Protein AF-Q4R807-F1 (afdb_monomer)

Radius of gyration: 90.01 Å; Cα contacts (8 Å, |Δi|>4): 16; chains: 1; bounding box: 157×114×275 Å

Organism: Macaca fascicularis (NCBI:txid9541)

Structure (mmCIF, N/CA/C/O backbone):
data_AF-Q4R807-F1
#
_entry.id   AF-Q4R807-F1
#
loop_
_atom_site.group_PDB
_atom_site.id
_atom_site.type_symbol
_atom_site.label_atom_id
_atom_site.label_alt_id
_atom_site.label_comp_id
_atom_site.label_asym_id
_atom_site.label_entity_id
_atom_site.label_seq_id
_atom_site.pdbx_PDB_ins_code
_atom_site.Cartn_x
_atom_site.Cartn_y
_atom_site.Cartn_z
_atom_site.occupancy
_atom_site.B_iso_or_equiv
_atom_site.auth_seq_id
_atom_site.auth_comp_id
_atom_site.auth_asym_id
_atom_site.auth_atom_id
_atom_site.pdbx_PDB_model_num
ATOM 1 N N . MET A 1 1 ? 12.803 -13.317 3.115 1.00 37.75 1 MET A N 1
ATOM 2 C CA . MET A 1 1 ? 14.066 -12.560 3.232 1.00 37.75 1 MET A CA 1
ATOM 3 C C . MET A 1 1 ? 13.791 -11.431 4.216 1.00 37.75 1 MET A C 1
ATOM 5 O O . MET A 1 1 ? 13.029 -10.546 3.870 1.00 37.75 1 MET A O 1
ATOM 9 N N . THR A 1 2 ? 13.988 -11.632 5.526 1.00 38.94 2 THR A N 1
ATOM 10 C CA . THR A 1 2 ? 15.246 -11.361 6.273 1.00 38.94 2 THR A CA 1
ATOM 11 C C . THR A 1 2 ? 15.774 -9.958 5.946 1.00 38.94 2 THR A C 1
ATOM 13 O O . THR A 1 2 ? 16.039 -9.692 4.783 1.00 38.94 2 THR A O 1
ATOM 16 N N . SER A 1 3 ? 15.940 -9.024 6.879 1.00 35.31 3 SER A N 1
ATOM 17 C CA . SER A 1 3 ? 16.521 -9.186 8.215 1.00 35.31 3 SER A CA 1
ATOM 18 C C . SER A 1 3 ? 16.215 -7.991 9.131 1.00 35.31 3 SER A C 1
ATOM 20 O O . SER A 1 3 ? 15.992 -6.876 8.669 1.00 35.31 3 SER A O 1
ATOM 22 N N . ALA A 1 4 ? 16.265 -8.274 10.433 1.00 43.25 4 ALA A N 1
ATOM 23 C CA . ALA A 1 4 ? 16.277 -7.348 11.560 1.00 43.25 4 ALA A CA 1
ATOM 24 C C . ALA A 1 4 ? 17.361 -6.265 11.464 1.00 43.25 4 ALA A C 1
ATOM 26 O O . ALA A 1 4 ? 18.359 -6.490 10.790 1.00 43.25 4 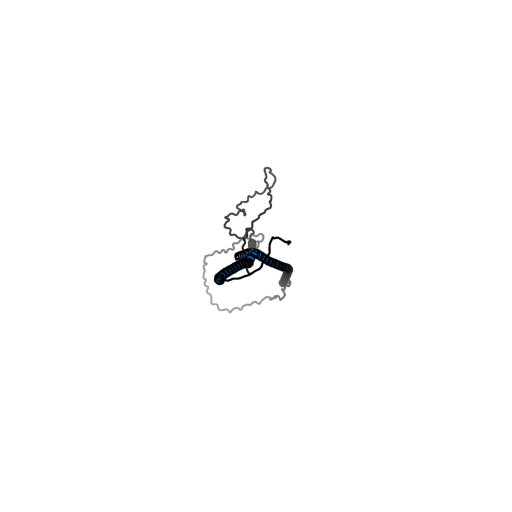ALA A O 1
ATOM 27 N N . LEU A 1 5 ? 17.209 -5.189 12.246 1.00 37.94 5 LEU A N 1
ATOM 28 C CA . LEU A 1 5 ? 18.256 -4.665 13.131 1.00 37.94 5 LEU A CA 1
ATOM 29 C C . LEU A 1 5 ? 17.624 -3.813 14.248 1.00 37.94 5 LEU A C 1
ATOM 31 O O . LEU A 1 5 ? 16.769 -2.963 14.016 1.00 37.94 5 LEU A O 1
ATOM 35 N N . THR A 1 6 ? 18.055 -4.111 15.466 1.00 47.91 6 THR A N 1
ATOM 36 C CA . THR A 1 6 ? 17.899 -3.341 16.700 1.00 47.91 6 THR A CA 1
ATOM 37 C C . THR A 1 6 ? 18.694 -2.041 16.626 1.00 47.91 6 THR A C 1
ATOM 39 O O . THR A 1 6 ? 19.816 -2.083 16.126 1.00 47.91 6 THR A O 1
ATOM 42 N N . ASP A 1 7 ? 18.223 -0.959 17.248 1.00 36.28 7 ASP A N 1
ATOM 43 C CA . ASP A 1 7 ? 19.152 -0.066 17.946 1.00 36.28 7 ASP A CA 1
ATOM 44 C C . ASP A 1 7 ? 18.480 0.692 19.093 1.00 36.28 7 ASP A C 1
ATOM 46 O O . ASP A 1 7 ? 17.297 1.037 19.045 1.00 36.28 7 ASP A O 1
ATOM 50 N N . GLY A 1 8 ? 19.254 0.888 20.154 1.00 41.09 8 GLY A N 1
ATOM 51 C CA . GLY A 1 8 ? 18.853 1.609 21.345 1.00 41.09 8 GLY A CA 1
ATOM 52 C C . GLY A 1 8 ? 18.859 3.116 21.124 1.00 41.09 8 GLY A C 1
ATOM 53 O O . GLY A 1 8 ? 19.633 3.665 20.344 1.00 41.09 8 GLY A O 1
ATOM 54 N N . THR A 1 9 ? 18.033 3.831 21.883 1.00 38.47 9 THR A N 1
ATOM 55 C CA . THR A 1 9 ? 18.301 5.244 22.142 1.00 38.47 9 THR A CA 1
ATOM 56 C C . THR A 1 9 ? 17.898 5.594 23.564 1.00 38.47 9 THR A C 1
ATOM 58 O O . THR A 1 9 ? 16.794 5.328 24.035 1.00 38.47 9 THR A O 1
ATOM 61 N N . SER A 1 10 ? 18.884 6.145 24.254 1.00 35.50 10 SER A N 1
ATOM 62 C CA . SER A 1 10 ? 18.877 6.699 25.594 1.00 35.50 10 SER A CA 1
ATOM 63 C C . SER A 1 10 ? 17.725 7.682 25.820 1.00 35.50 10 SER A C 1
ATOM 65 O O . SER A 1 10 ? 17.518 8.636 25.072 1.00 35.50 10 SER A O 1
ATOM 67 N N . ARG A 1 11 ? 16.994 7.493 26.921 1.00 42.00 11 ARG A N 1
ATOM 68 C CA . ARG A 1 11 ? 16.044 8.482 27.436 1.00 42.00 11 ARG A CA 1
ATOM 69 C C . ARG A 1 11 ? 16.839 9.635 28.055 1.00 42.00 11 ARG A C 1
ATOM 71 O O . ARG A 1 11 ? 17.361 9.508 29.159 1.00 42.00 11 ARG A O 1
ATOM 78 N N . ALA A 1 12 ? 16.964 10.732 27.313 1.00 44.44 12 ALA A N 1
ATOM 79 C CA . ALA A 1 12 ? 17.527 11.990 27.798 1.00 44.44 12 ALA A CA 1
ATOM 80 C C . ALA A 1 12 ? 16.744 12.515 29.028 1.00 44.44 12 ALA A C 1
ATOM 82 O O . ALA A 1 12 ? 15.541 12.252 29.148 1.00 44.44 12 ALA A O 1
ATOM 83 N N . PRO A 1 13 ? 17.401 13.234 29.958 1.00 47.41 13 PRO A N 1
ATOM 84 C CA . PRO A 1 13 ? 16.781 13.695 31.196 1.00 47.41 13 PRO A CA 1
ATOM 85 C C . PRO A 1 13 ? 15.722 14.761 30.894 1.00 47.41 13 PRO A C 1
ATOM 87 O O . PRO A 1 13 ? 15.993 15.732 30.190 1.00 47.41 13 PRO A O 1
ATOM 90 N N . SER A 1 14 ? 14.512 14.604 31.434 1.00 50.47 14 SER A N 1
ATOM 91 C CA . SER A 1 14 ? 13.496 15.653 31.363 1.00 50.47 14 SER A CA 1
ATOM 92 C C . SER A 1 14 ? 13.966 16.858 32.179 1.00 50.47 14 SER A C 1
ATOM 94 O O . SER A 1 14 ? 13.995 16.810 33.411 1.00 50.47 14 SER A O 1
ATOM 96 N N . THR A 1 15 ? 14.341 17.934 31.499 1.00 48.59 15 THR A N 1
ATOM 97 C CA . THR A 1 15 ? 14.638 19.226 32.115 1.00 48.59 15 THR A CA 1
ATOM 98 C C . THR A 1 15 ? 13.390 19.728 32.846 1.00 48.59 15 THR A C 1
ATOM 100 O O . THR A 1 15 ? 12.359 19.982 32.229 1.00 48.59 15 THR A O 1
ATOM 103 N N . TYR A 1 16 ? 13.464 19.836 34.174 1.00 57.19 16 TYR A N 1
ATOM 104 C CA . TYR A 1 16 ? 12.390 20.366 35.015 1.00 57.19 16 TYR A CA 1
ATOM 105 C C . TYR A 1 16 ? 12.210 21.869 34.751 1.00 57.19 16 TYR A C 1
ATOM 107 O O . TYR A 1 16 ? 13.034 22.685 35.160 1.00 57.19 16 TYR A O 1
ATOM 115 N N . THR A 1 17 ? 11.134 22.244 34.059 1.00 46.78 17 THR A N 1
ATOM 116 C CA . THR A 1 17 ? 10.732 23.643 33.848 1.00 46.78 17 THR A CA 1
ATOM 117 C C . THR A 1 17 ? 9.741 24.088 34.922 1.00 46.78 17 THR A C 1
ATOM 119 O O . THR A 1 17 ? 8.580 23.685 34.919 1.00 46.78 17 THR A O 1
ATOM 122 N N . TYR A 1 18 ? 10.205 24.951 35.829 1.00 55.91 18 TYR A N 1
ATOM 123 C CA . TYR A 1 18 ? 9.390 25.642 36.829 1.00 55.91 18 TYR A CA 1
ATOM 124 C C . TYR A 1 18 ? 9.065 27.058 36.345 1.00 55.91 18 TYR A C 1
ATOM 126 O O . TYR A 1 18 ? 9.971 27.860 36.129 1.00 55.91 18 TYR A O 1
ATOM 134 N N . THR A 1 19 ? 7.779 27.382 36.198 1.00 56.16 19 THR A N 1
ATOM 135 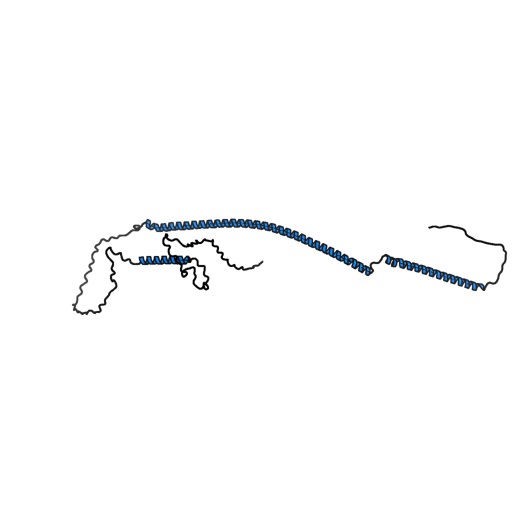C CA . THR A 1 19 ? 7.325 28.747 35.897 1.00 56.16 19 THR A CA 1
ATOM 136 C C . THR A 1 19 ? 6.325 29.182 36.963 1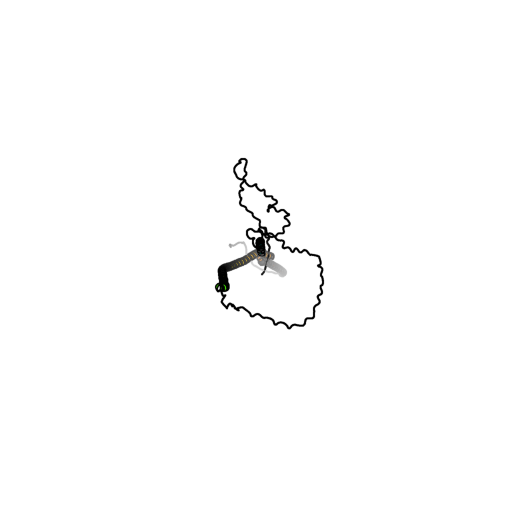.00 56.16 19 THR A C 1
ATOM 138 O O . THR A 1 19 ? 5.243 28.603 37.066 1.00 56.16 19 THR A O 1
ATOM 141 N N . SER A 1 20 ? 6.655 30.199 37.756 1.00 66.00 20 SER A N 1
ATOM 142 C CA . SER A 1 20 ? 5.707 30.864 38.652 1.00 66.00 20 SER A CA 1
ATOM 143 C C . SER A 1 20 ? 5.361 32.246 38.097 1.00 66.00 20 SER A C 1
ATOM 145 O O . SER A 1 20 ? 6.223 32.974 37.607 1.00 66.00 20 SER A O 1
ATOM 147 N N . ARG A 1 21 ? 4.075 32.616 38.134 1.00 50.47 21 ARG A N 1
ATOM 148 C CA . ARG A 1 21 ? 3.648 33.984 37.803 1.00 50.47 21 ARG A CA 1
ATOM 149 C C . ARG A 1 21 ? 4.086 34.921 38.938 1.00 50.47 21 ARG A C 1
ATOM 151 O O . ARG A 1 21 ? 3.918 34.546 40.102 1.00 50.47 21 ARG A O 1
ATOM 158 N N . PRO A 1 22 ? 4.624 36.118 38.647 1.00 55.53 22 PRO A N 1
ATOM 159 C CA . PRO A 1 22 ? 5.098 37.023 39.686 1.00 55.53 22 PRO A CA 1
ATOM 160 C C . PRO A 1 22 ? 3.923 37.481 40.555 1.00 55.53 22 PRO A C 1
ATOM 162 O O . PRO A 1 22 ? 2.977 38.103 40.073 1.00 55.53 22 PRO A O 1
ATOM 165 N N . ARG A 1 23 ? 3.981 37.163 41.851 1.00 57.62 23 ARG A N 1
ATOM 166 C CA . ARG A 1 23 ? 3.065 37.689 42.865 1.00 57.62 23 ARG A CA 1
ATOM 167 C C . ARG A 1 23 ? 3.774 38.834 43.577 1.00 57.62 23 ARG A C 1
ATOM 169 O O . ARG A 1 23 ? 4.809 38.613 44.201 1.00 57.62 23 ARG A O 1
ATOM 176 N N . ALA A 1 24 ? 3.234 40.044 43.472 1.00 54.09 24 ALA A N 1
ATOM 177 C CA . ALA A 1 24 ? 3.768 41.190 44.197 1.00 54.09 24 ALA A CA 1
ATOM 178 C C . ALA A 1 24 ? 3.622 40.961 45.711 1.00 54.09 24 ALA A C 1
ATOM 180 O O . ALA A 1 24 ? 2.529 40.675 46.203 1.00 54.09 24 ALA A O 1
ATOM 181 N N . LEU A 1 25 ? 4.737 41.058 46.435 1.00 48.84 25 LEU A N 1
ATOM 182 C CA . LEU A 1 25 ? 4.755 41.067 47.894 1.00 48.84 25 LEU A CA 1
ATOM 183 C C . LEU A 1 25 ? 4.284 42.448 48.373 1.00 48.84 25 LEU A C 1
ATOM 185 O O . LEU A 1 25 ? 4.809 43.452 47.883 1.00 48.84 25 LEU A O 1
ATOM 189 N N . PRO A 1 26 ? 3.340 42.549 49.324 1.00 49.44 26 PRO A N 1
ATOM 190 C CA . PRO A 1 26 ? 3.071 43.821 49.971 1.00 49.44 26 PRO A CA 1
ATOM 191 C C . PRO A 1 26 ? 4.292 44.204 50.815 1.00 49.44 26 PRO A C 1
ATOM 193 O O . PRO A 1 26 ? 4.520 43.681 51.904 1.00 49.44 26 PRO A O 1
ATOM 196 N N . CYS A 1 27 ? 5.103 45.121 50.293 1.00 43.81 27 CYS A N 1
ATOM 197 C CA . CYS A 1 27 ? 6.151 45.797 51.042 1.00 43.81 27 CYS A CA 1
ATOM 198 C C . CYS A 1 27 ? 5.509 46.756 52.054 1.00 43.81 27 CYS A C 1
ATOM 200 O O . CYS A 1 27 ? 5.447 47.958 51.811 1.00 43.81 27 CYS A O 1
ATOM 202 N N . GLN A 1 28 ? 5.059 46.261 53.207 1.00 51.59 28 GLN A N 1
ATOM 203 C CA . GLN A 1 28 ? 4.817 47.132 54.357 1.00 51.59 28 GLN A CA 1
ATOM 204 C C . GLN A 1 28 ? 6.155 47.452 55.033 1.00 51.59 28 GLN A C 1
ATOM 206 O O . GLN A 1 28 ? 6.507 46.926 56.084 1.00 51.59 28 GLN A O 1
ATOM 211 N N . ARG A 1 29 ? 6.941 48.334 54.407 1.00 49.41 29 ARG A N 1
ATOM 212 C CA . ARG A 1 29 ? 7.941 49.113 55.143 1.00 49.41 29 ARG A CA 1
ATOM 213 C C . ARG A 1 29 ? 7.202 50.290 55.771 1.00 49.41 29 ARG A C 1
ATOM 215 O O . ARG A 1 29 ? 7.077 51.335 55.140 1.00 49.41 29 ARG A O 1
ATOM 222 N N . SER A 1 30 ? 6.718 50.124 56.999 1.00 48.16 30 SER A N 1
ATOM 223 C CA . SER A 1 30 ? 6.318 51.281 57.799 1.00 48.16 30 SER A CA 1
ATOM 224 C C . SER A 1 30 ? 7.584 52.046 58.196 1.00 48.16 30 SER A C 1
ATOM 226 O O . SER A 1 30 ? 8.453 51.524 58.899 1.00 48.16 30 SER A O 1
ATOM 228 N N . ARG A 1 31 ? 7.739 53.262 57.661 1.00 42.53 31 ARG A N 1
ATOM 229 C CA . ARG A 1 31 ? 8.711 54.248 58.138 1.00 42.53 31 ARG A CA 1
ATOM 230 C C . ARG A 1 31 ? 8.005 55.157 59.143 1.00 42.53 31 ARG A C 1
ATOM 232 O O . ARG A 1 31 ? 7.029 55.794 58.790 1.00 42.53 31 ARG A O 1
ATOM 239 N N . TYR A 1 32 ? 8.582 55.201 60.341 1.00 46.47 32 TYR A N 1
ATOM 240 C CA . TYR A 1 32 ? 8.665 56.305 61.304 1.00 46.47 32 TYR A CA 1
ATOM 241 C C . TYR A 1 32 ? 7.460 57.266 61.431 1.00 46.47 32 TYR A C 1
ATOM 243 O O . TYR A 1 32 ? 7.285 58.147 60.596 1.00 46.47 32 TYR A O 1
ATOM 251 N N . ARG A 1 33 ? 6.784 57.155 62.590 1.00 47.72 33 ARG A N 1
ATOM 252 C CA . ARG A 1 33 ? 5.663 57.956 63.131 1.00 47.72 33 ARG A CA 1
ATOM 253 C C . ARG A 1 33 ? 4.294 57.719 62.485 1.00 47.72 33 ARG A C 1
ATOM 255 O O . ARG A 1 33 ? 3.970 58.311 61.471 1.00 47.72 33 ARG A O 1
ATOM 262 N N . ASP A 1 34 ? 3.477 56.886 63.124 1.00 37.66 34 ASP A N 1
ATOM 263 C CA . ASP A 1 34 ? 2.420 57.393 64.007 1.00 37.66 34 ASP A CA 1
ATOM 264 C C . ASP A 1 34 ? 1.780 56.240 64.788 1.00 37.66 34 ASP A C 1
ATOM 266 O O . ASP A 1 34 ? 1.547 55.145 64.276 1.00 37.66 34 ASP A O 1
ATOM 270 N N . SER A 1 35 ? 1.581 56.496 66.076 1.00 46.53 35 SER A N 1
ATOM 271 C CA . SER A 1 35 ? 1.045 55.578 67.073 1.00 46.53 35 SER A CA 1
ATOM 272 C C . SER A 1 35 ? -0.385 55.988 67.415 1.00 46.53 35 SER A C 1
ATOM 274 O O . SER A 1 35 ? -0.693 57.176 67.369 1.00 46.53 35 SER A O 1
ATOM 276 N N . LEU A 1 36 ? -1.159 55.021 67.924 1.00 52.19 36 LEU A N 1
ATOM 277 C CA . LEU A 1 36 ? -2.452 55.158 68.620 1.00 52.19 36 LEU A CA 1
ATOM 278 C C . LEU A 1 36 ? -3.691 55.048 67.723 1.00 52.19 36 LEU A C 1
ATOM 280 O O . LEU A 1 36 ? -4.307 56.054 67.411 1.00 52.19 36 LEU A O 1
ATOM 284 N N . THR A 1 37 ? -4.054 53.810 67.362 1.00 51.09 37 THR A N 1
ATOM 285 C CA . THR A 1 37 ? -5.404 53.209 67.513 1.00 51.09 37 THR A CA 1
ATOM 286 C C . THR A 1 37 ? -5.503 51.947 66.646 1.00 51.09 37 THR A C 1
ATOM 288 O O . THR A 1 37 ? -6.015 52.046 65.538 1.00 51.09 37 THR A O 1
ATOM 291 N N . GLN A 1 38 ? -5.043 50.778 67.114 1.00 46.44 38 GLN A N 1
ATOM 292 C CA . GLN A 1 38 ? -5.483 49.449 66.637 1.00 46.44 38 GLN A CA 1
ATOM 293 C C . GLN A 1 38 ? -5.264 48.395 67.747 1.00 46.44 38 GLN A C 1
ATOM 295 O O . GLN A 1 38 ? -4.354 48.580 68.556 1.00 46.44 38 GLN A O 1
ATOM 300 N N . PRO A 1 39 ? -6.120 47.356 67.835 1.00 41.69 39 PRO A N 1
ATOM 301 C CA . PRO A 1 39 ? -6.040 46.307 68.854 1.00 41.69 39 PRO A CA 1
ATOM 302 C C . PRO A 1 39 ? -4.808 45.414 68.651 1.00 41.69 39 PRO A C 1
ATOM 304 O O . PRO A 1 39 ? -4.315 45.291 67.533 1.00 41.69 39 PRO A O 1
ATOM 307 N N . ASP A 1 40 ? -4.333 44.814 69.744 1.00 40.41 40 ASP A N 1
ATOM 308 C CA . ASP A 1 40 ? -3.114 44.004 69.839 1.00 40.41 40 ASP A CA 1
ATOM 309 C C . ASP A 1 40 ? -2.958 42.993 68.684 1.00 40.41 40 ASP A C 1
ATOM 311 O O . ASP A 1 40 ? -3.637 41.965 68.634 1.00 40.41 40 ASP A O 1
ATOM 315 N N . GLU A 1 41 ? -2.029 43.268 67.761 1.00 46.69 41 GLU A N 1
ATOM 316 C CA . GLU A 1 41 ? -1.482 42.251 66.862 1.00 46.69 41 GLU A CA 1
ATOM 317 C C . GLU A 1 41 ? -0.644 41.269 67.691 1.00 46.69 41 GLU A C 1
ATOM 319 O O . GLU A 1 41 ? 0.261 41.662 68.435 1.00 46.69 41 GLU A O 1
ATOM 324 N N . GLU A 1 42 ? -0.949 39.975 67.565 1.00 52.12 42 GLU A N 1
ATOM 325 C CA . GLU A 1 42 ? -0.172 38.903 68.182 1.00 52.12 42 GLU A CA 1
ATOM 326 C C . GLU A 1 42 ? 1.326 39.043 67.845 1.00 52.12 42 GLU A C 1
ATOM 328 O O . GLU A 1 42 ? 1.684 39.355 66.705 1.00 52.12 42 GLU A O 1
ATOM 333 N N . PRO A 1 43 ? 2.237 38.768 68.796 1.00 49.69 43 PRO A N 1
ATOM 334 C CA . PRO A 1 43 ? 3.665 38.864 68.544 1.00 49.69 43 PRO A CA 1
ATOM 335 C C . PRO A 1 43 ? 4.050 37.927 67.397 1.00 49.69 43 PRO A C 1
ATOM 337 O O . PRO A 1 43 ? 3.876 36.710 67.495 1.00 49.69 43 PRO A O 1
ATOM 340 N N . MET A 1 44 ? 4.599 38.503 66.323 1.00 51.25 44 MET A N 1
ATOM 341 C CA . MET A 1 44 ? 5.160 37.797 65.170 1.00 51.25 44 MET A CA 1
ATOM 342 C C . MET A 1 44 ? 6.049 36.640 65.659 1.00 51.25 44 MET A C 1
ATOM 344 O O . MET A 1 44 ? 7.187 36.838 66.094 1.00 51.25 44 MET A O 1
ATOM 348 N N . ARG A 1 45 ? 5.523 35.408 65.636 1.00 56.00 45 ARG A N 1
ATOM 349 C CA . ARG A 1 45 ? 6.282 34.215 66.024 1.00 56.00 45 ARG A CA 1
ATOM 350 C C . ARG A 1 45 ? 7.322 33.952 64.947 1.00 56.00 45 ARG A C 1
ATOM 352 O O . ARG A 1 45 ? 7.018 33.364 63.912 1.00 56.00 45 ARG A O 1
ATOM 359 N N . TYR A 1 46 ? 8.563 34.355 65.204 1.00 59.12 46 TYR A N 1
ATOM 360 C CA . TYR A 1 46 ? 9.706 33.850 64.455 1.00 59.12 46 TYR A CA 1
ATOM 361 C C . TYR A 1 46 ? 9.692 32.321 64.553 1.00 59.12 46 TYR A C 1
ATOM 363 O O . TYR A 1 46 ? 9.842 31.741 65.630 1.00 59.12 46 TYR A O 1
ATOM 371 N N . GLY A 1 47 ? 9.419 31.661 63.428 1.00 66.88 47 GLY A N 1
ATOM 372 C CA . GLY A 1 47 ? 9.407 30.210 63.353 1.00 66.88 47 GLY A CA 1
ATOM 373 C C . GLY A 1 47 ? 10.813 29.690 63.611 1.00 66.88 47 GLY A C 1
ATOM 374 O O . GLY A 1 47 ? 11.720 29.930 62.816 1.00 66.88 47 GLY A O 1
ATOM 375 N N . ASN A 1 48 ? 11.005 28.989 64.728 1.00 67.88 48 ASN A N 1
ATOM 376 C CA . ASN A 1 48 ? 12.264 28.315 65.010 1.00 67.88 48 ASN A CA 1
ATOM 377 C C . ASN A 1 48 ? 12.571 27.346 63.868 1.00 67.88 48 ASN A C 1
ATOM 379 O O . ASN A 1 48 ? 11.885 26.334 63.708 1.00 67.88 48 ASN A O 1
ATOM 383 N N . ILE A 1 49 ? 13.638 27.638 63.118 1.00 71.00 49 ILE A N 1
ATOM 384 C CA . ILE A 1 49 ? 14.106 26.830 61.985 1.00 71.00 49 ILE A CA 1
ATOM 385 C C . ILE A 1 49 ? 14.205 25.357 62.386 1.00 71.00 49 ILE A C 1
ATOM 387 O O . ILE A 1 49 ? 13.851 24.498 61.586 1.00 71.00 49 ILE A O 1
ATOM 391 N N . MET A 1 50 ? 14.577 25.073 63.644 1.00 62.22 50 MET A N 1
ATOM 392 C CA . MET A 1 50 ? 14.666 23.745 64.276 1.00 62.22 50 MET A CA 1
ATOM 393 C C . MET A 1 50 ? 13.427 22.844 64.127 1.00 62.22 50 MET A C 1
ATOM 395 O O . MET A 1 50 ? 13.574 21.627 64.183 1.00 62.22 50 MET A O 1
ATOM 399 N N . TYR A 1 51 ? 12.240 23.407 63.890 1.00 64.38 51 TYR A N 1
ATOM 400 C CA . TYR A 1 51 ? 10.994 22.653 63.696 1.00 64.38 51 TYR A CA 1
ATOM 401 C C . TYR A 1 51 ? 10.385 22.832 62.299 1.00 64.38 51 TYR A C 1
ATOM 403 O O . TYR A 1 51 ? 9.300 22.318 62.026 1.00 64.38 51 TYR A O 1
ATOM 411 N N . ASP A 1 52 ? 11.073 23.539 61.399 1.00 71.94 52 ASP A N 1
ATOM 412 C CA . ASP A 1 52 ? 10.621 23.700 60.023 1.00 71.94 52 ASP A CA 1
ATOM 413 C C . ASP A 1 52 ? 10.824 22.395 59.245 1.00 71.94 52 ASP A C 1
ATOM 415 O O . ASP A 1 52 ? 11.947 21.913 59.068 1.00 71.94 52 ASP A O 1
ATOM 419 N N . ARG A 1 53 ? 9.713 21.833 58.760 1.00 64.69 53 ARG A N 1
ATOM 420 C CA . ARG A 1 53 ? 9.671 20.596 57.968 1.00 64.69 53 ARG A CA 1
ATOM 421 C C . ARG A 1 53 ? 10.417 20.706 56.638 1.00 64.69 53 ARG A C 1
ATOM 423 O O . ARG A 1 53 ? 10.739 19.680 56.050 1.00 64.69 53 ARG A O 1
ATOM 430 N N . ARG A 1 54 ? 10.691 21.924 56.160 1.00 71.44 54 ARG A N 1
ATOM 431 C CA . ARG A 1 54 ? 11.463 22.167 54.929 1.00 71.44 54 ARG A CA 1
ATOM 432 C C . ARG A 1 54 ? 12.966 22.008 55.139 1.00 71.44 54 ARG A C 1
ATOM 434 O O . ARG A 1 54 ? 13.699 21.826 54.173 1.00 71.44 54 ARG A O 1
ATOM 441 N N . VAL A 1 55 ? 13.429 22.092 56.385 1.00 69.75 55 VAL A N 1
ATOM 442 C CA . VAL A 1 55 ? 14.852 22.056 56.721 1.00 69.75 55 VAL A CA 1
ATOM 443 C C . VAL A 1 55 ? 15.228 20.634 57.113 1.00 69.75 55 VAL A C 1
ATOM 445 O O . VAL A 1 55 ? 15.042 20.209 58.253 1.00 69.75 55 VAL A O 1
ATOM 448 N N . ILE A 1 56 ? 15.747 19.889 56.137 1.00 63.50 56 ILE A N 1
ATOM 449 C CA . ILE A 1 56 ? 16.216 18.514 56.323 1.00 63.50 56 ILE A CA 1
ATOM 450 C C . ILE A 1 56 ? 17.549 18.557 57.075 1.00 63.50 56 ILE A C 1
ATOM 452 O O . ILE A 1 56 ? 18.551 19.058 56.571 1.00 63.50 56 ILE A O 1
ATOM 456 N N . ARG A 1 57 ? 17.551 18.048 58.310 1.00 71.56 57 ARG A N 1
ATOM 457 C CA . ARG A 1 57 ? 18.744 17.938 59.158 1.00 71.56 57 ARG A CA 1
ATOM 458 C C . ARG A 1 57 ? 19.300 16.527 59.046 1.00 71.56 57 ARG A C 1
ATOM 460 O O . ARG A 1 57 ? 18.695 15.597 59.568 1.00 71.56 57 ARG A O 1
ATOM 467 N N . GLY A 1 58 ? 20.431 16.363 58.373 1.00 67.38 58 GLY A N 1
ATOM 468 C CA . GLY A 1 58 ? 21.088 15.065 58.234 1.00 67.38 58 GLY A CA 1
ATOM 469 C C . GLY A 1 58 ? 21.895 14.943 56.947 1.00 67.38 58 GLY A C 1
ATOM 470 O O . GLY A 1 58 ? 21.862 15.822 56.089 1.00 67.38 58 GLY A O 1
ATOM 471 N N . ASN A 1 59 ? 22.638 13.844 56.832 1.00 60.62 59 ASN A N 1
ATOM 472 C CA . ASN A 1 59 ? 23.481 13.548 55.679 1.00 60.62 59 ASN A CA 1
ATOM 473 C C . ASN A 1 59 ? 22.620 13.060 54.496 1.00 60.62 59 ASN A C 1
ATOM 475 O O . ASN A 1 59 ? 21.893 12.077 54.621 1.00 60.62 59 ASN A O 1
ATOM 479 N N . THR A 1 60 ? 22.695 13.732 53.346 1.00 58.31 60 THR A N 1
ATOM 480 C CA . THR A 1 60 ? 21.807 13.518 52.183 1.00 58.31 60 THR A CA 1
ATOM 481 C C . THR A 1 60 ? 22.188 12.329 51.295 1.00 58.31 60 THR A C 1
ATOM 483 O O . THR A 1 60 ? 21.508 12.066 50.309 1.00 58.31 60 THR A O 1
ATOM 486 N N . TYR A 1 61 ? 23.261 11.605 51.620 1.00 49.56 61 TYR A N 1
ATOM 487 C CA . TYR A 1 61 ? 23.846 10.576 50.749 1.00 49.56 61 TYR A CA 1
ATOM 488 C C . TYR A 1 61 ? 23.418 9.129 51.057 1.00 49.56 61 TYR A C 1
ATOM 490 O O . TYR A 1 61 ? 23.842 8.219 50.355 1.00 49.56 61 TYR A O 1
ATOM 498 N N . ALA A 1 62 ? 22.570 8.895 52.066 1.00 50.56 62 ALA A N 1
ATOM 499 C CA . ALA A 1 62 ? 22.107 7.551 52.450 1.00 50.56 62 ALA A CA 1
ATOM 500 C C . ALA A 1 62 ? 20.583 7.350 52.308 1.00 50.56 62 ALA A C 1
ATOM 502 O O . ALA A 1 62 ? 20.008 6.479 52.958 1.00 50.56 62 ALA A O 1
ATOM 503 N N . LEU A 1 63 ? 19.912 8.146 51.468 1.00 47.84 63 LEU A N 1
ATOM 504 C CA . LEU A 1 63 ? 18.521 7.889 51.094 1.00 47.84 63 LEU A CA 1
ATOM 505 C C . LEU A 1 63 ? 18.489 6.951 49.890 1.00 47.84 63 LEU A C 1
ATOM 507 O O . LEU A 1 63 ? 18.655 7.355 48.742 1.00 47.84 63 LEU A O 1
ATOM 511 N N . GLN A 1 64 ? 18.269 5.678 50.193 1.00 41.62 64 GLN A N 1
ATOM 512 C CA . GLN A 1 64 ? 17.830 4.678 49.238 1.00 41.62 64 GLN A CA 1
ATOM 513 C C . GLN A 1 64 ? 16.555 5.192 48.552 1.00 41.62 64 GLN A C 1
ATOM 515 O O . GLN A 1 64 ? 15.600 5.594 49.217 1.00 41.62 64 GLN A O 1
ATOM 520 N N . THR A 1 65 ? 16.576 5.246 47.223 1.00 44.69 65 THR A N 1
ATOM 521 C CA . THR A 1 65 ? 15.510 5.747 46.350 1.00 44.69 65 THR A CA 1
ATOM 522 C C . THR A 1 65 ? 14.252 4.881 46.477 1.00 44.69 65 THR A C 1
ATOM 524 O O . THR A 1 65 ? 14.031 3.951 45.708 1.00 44.69 65 THR A O 1
ATOM 527 N N . GLY A 1 66 ? 13.431 5.179 47.483 1.00 52.47 66 GLY A N 1
ATOM 528 C CA . GLY A 1 66 ? 12.024 4.791 47.565 1.00 52.47 66 GLY A CA 1
ATOM 529 C C . GLY A 1 66 ? 11.126 5.844 46.896 1.00 52.47 66 GLY A C 1
ATOM 530 O O . GLY A 1 66 ? 11.558 6.988 46.718 1.00 52.47 66 GLY A O 1
ATOM 531 N N . PRO A 1 67 ? 9.900 5.480 46.481 1.00 44.97 67 PRO A N 1
ATOM 532 C CA . PRO A 1 67 ? 9.038 6.357 45.698 1.00 44.97 67 PRO A CA 1
ATOM 533 C C . PRO A 1 67 ? 8.632 7.625 46.468 1.00 44.97 67 PRO A C 1
ATOM 535 O O . PRO A 1 67 ? 8.505 7.642 47.690 1.00 44.97 67 PRO A O 1
ATOM 538 N N . LEU A 1 68 ? 8.466 8.699 45.695 1.00 44.50 68 LEU A N 1
ATOM 539 C CA . LEU A 1 68 ? 8.202 10.083 46.095 1.00 44.50 68 LEU A CA 1
ATOM 540 C C . LEU A 1 68 ? 7.095 10.220 47.158 1.00 44.50 68 LEU A C 1
ATOM 542 O O . LEU A 1 68 ? 5.914 10.044 46.869 1.00 44.50 68 LEU A O 1
ATOM 546 N N . LEU A 1 69 ? 7.475 10.629 48.371 1.00 42.84 69 LEU A N 1
ATOM 547 C CA . LEU A 1 69 ? 6.563 10.867 49.492 1.00 42.84 69 LEU A CA 1
ATOM 548 C C . LEU A 1 69 ? 6.072 12.324 49.508 1.00 42.84 69 LEU A C 1
ATOM 550 O O . LEU A 1 69 ? 6.713 13.227 50.044 1.00 42.84 69 LEU A O 1
ATOM 554 N N . GLY A 1 70 ? 4.904 12.527 48.900 1.00 51.44 70 GLY A N 1
ATOM 555 C CA . GLY A 1 70 ? 4.093 13.749 48.969 1.00 51.44 70 GLY A CA 1
ATOM 556 C C . GLY A 1 70 ? 2.613 13.490 49.274 1.00 51.44 70 GLY A C 1
ATOM 557 O O . GLY A 1 70 ? 1.816 14.423 49.270 1.00 51.44 70 GLY A O 1
ATOM 558 N N . GLN A 1 71 ? 2.237 12.246 49.567 1.00 47.59 71 GLN A N 1
ATOM 559 C CA . GLN A 1 71 ? 0.973 11.885 50.198 1.00 47.59 71 GLN A CA 1
ATOM 560 C C . GLN A 1 71 ? 1.282 10.801 51.235 1.00 47.59 71 GLN A C 1
ATOM 562 O O . GLN A 1 71 ? 2.033 9.882 50.913 1.00 47.59 71 GLN A O 1
ATOM 567 N N . PRO A 1 72 ? 0.767 10.883 52.474 1.00 51.97 72 PRO A N 1
ATOM 568 C CA . PRO A 1 72 ? 0.697 9.685 53.297 1.00 51.97 72 PRO A CA 1
ATOM 569 C C . PRO A 1 72 ? -0.121 8.663 52.505 1.00 51.97 72 PRO A C 1
ATOM 571 O O . PRO A 1 72 ? -1.202 9.017 52.023 1.00 51.97 72 PRO A O 1
ATOM 574 N N . ASP A 1 73 ? 0.397 7.446 52.330 1.00 49.06 73 ASP A N 1
ATOM 575 C CA . ASP A 1 73 ? -0.329 6.370 51.659 1.00 49.06 73 ASP A CA 1
ATOM 576 C C . ASP A 1 73 ? -1.755 6.347 52.210 1.00 49.06 73 ASP A C 1
ATOM 578 O O . ASP A 1 73 ? -1.967 6.199 53.419 1.00 49.06 73 ASP A O 1
ATOM 582 N N . SER A 1 74 ? -2.749 6.537 51.336 1.00 60.03 74 SER A N 1
ATOM 583 C CA . SER A 1 74 ? -4.161 6.554 51.746 1.00 60.03 74 SER A CA 1
ATOM 584 C C . SER A 1 74 ? -4.519 5.288 52.539 1.00 60.03 74 SER A C 1
ATOM 586 O O . SER A 1 74 ? -5.355 5.332 53.439 1.00 60.03 74 SER A O 1
ATOM 588 N N . LEU A 1 75 ? -3.788 4.196 52.287 1.00 60.31 75 LEU A N 1
ATOM 589 C CA . LEU A 1 75 ? -3.846 2.933 53.014 1.00 60.31 75 LEU A CA 1
ATOM 590 C C . LEU A 1 75 ? -3.365 3.018 54.474 1.00 60.31 75 LEU A C 1
ATOM 592 O O . LEU A 1 75 ? -3.986 2.402 55.338 1.00 60.31 75 LEU A O 1
ATOM 596 N N . GLU A 1 76 ? -2.309 3.772 54.795 1.00 65.62 76 GLU A N 1
ATOM 597 C CA . GLU A 1 76 ? -1.851 3.950 56.183 1.00 65.62 76 GLU A CA 1
ATOM 598 C C . GLU A 1 76 ? -2.772 4.886 56.972 1.00 65.62 76 GLU A C 1
ATOM 600 O O . GLU A 1 76 ? -3.086 4.618 58.137 1.00 65.62 76 GLU A O 1
ATOM 605 N N . LEU A 1 77 ? -3.273 5.948 56.331 1.00 64.56 77 LEU A N 1
ATOM 606 C CA . LEU A 1 77 ? -4.225 6.870 56.956 1.00 64.56 77 LEU A CA 1
ATOM 607 C C . LEU A 1 77 ? -5.577 6.186 57.229 1.00 64.56 77 LEU A C 1
ATOM 609 O O . LEU A 1 77 ? -6.201 6.426 58.269 1.00 64.56 77 LEU A O 1
ATOM 613 N N . GLN A 1 78 ? -6.013 5.304 56.324 1.00 72.12 78 GLN A N 1
ATOM 614 C CA . GLN A 1 78 ? -7.196 4.465 56.501 1.00 72.12 78 GLN A CA 1
ATOM 615 C C . GLN A 1 78 ? -6.989 3.430 57.615 1.00 72.12 78 GLN A C 1
ATOM 617 O O . GLN A 1 78 ? -7.829 3.349 58.513 1.00 72.12 78 GLN A O 1
ATOM 622 N N . ARG A 1 79 ? -5.836 2.743 57.657 1.00 77.00 79 ARG A N 1
ATOM 623 C CA . ARG A 1 79 ? -5.490 1.806 58.743 1.00 77.00 79 ARG A CA 1
ATOM 624 C C . ARG A 1 79 ? -5.497 2.471 60.120 1.00 77.00 79 ARG A C 1
ATOM 626 O O . ARG A 1 79 ? -5.996 1.888 61.078 1.00 77.00 79 ARG A O 1
ATOM 633 N N . GLN A 1 80 ? -4.998 3.704 60.239 1.00 79.31 80 GLN A N 1
ATOM 634 C CA . GLN A 1 80 ? -5.037 4.446 61.507 1.00 79.31 80 GLN A CA 1
ATOM 635 C C . GLN A 1 80 ? -6.462 4.858 61.911 1.00 79.31 80 GLN A C 1
ATOM 637 O O . GLN A 1 80 ? -6.794 4.831 63.100 1.00 79.31 80 GLN A O 1
ATOM 642 N N . ARG A 1 81 ? -7.323 5.224 60.950 1.00 79.56 81 ARG A N 1
ATOM 643 C CA . ARG A 1 81 ? -8.742 5.530 61.211 1.00 79.56 81 ARG A CA 1
ATOM 644 C C . ARG A 1 81 ? -9.521 4.282 61.631 1.00 79.56 81 ARG A C 1
ATOM 646 O O . ARG A 1 81 ? -10.294 4.353 62.586 1.00 79.56 81 ARG A O 1
ATOM 653 N N . GLU A 1 82 ? -9.274 3.146 60.987 1.00 80.94 82 GLU A N 1
ATOM 654 C CA . GLU A 1 82 ? -9.854 1.849 61.352 1.00 80.94 82 GLU A CA 1
ATOM 655 C C . GLU A 1 82 ? -9.360 1.365 62.720 1.00 80.94 82 GLU A C 1
ATOM 657 O O . GLU A 1 82 ? -10.168 0.950 63.549 1.00 80.94 82 GLU A O 1
ATOM 662 N N . ALA A 1 83 ? -8.065 1.511 63.023 1.00 82.38 83 ALA A N 1
ATOM 663 C CA . ALA A 1 83 ? -7.509 1.182 64.335 1.00 82.38 83 ALA A CA 1
ATOM 664 C C . ALA A 1 83 ? -8.117 2.046 65.454 1.00 82.38 83 ALA A C 1
ATOM 666 O O . ALA A 1 83 ? -8.476 1.523 66.510 1.00 82.38 83 ALA A O 1
ATOM 667 N N . LYS A 1 84 ? -8.308 3.353 65.214 1.00 83.38 84 LYS A N 1
ATOM 668 C CA . LYS A 1 84 ? -9.005 4.246 66.157 1.00 83.38 84 LYS A CA 1
ATOM 669 C C . LYS A 1 84 ? -10.474 3.858 66.341 1.00 83.38 84 LYS A C 1
ATOM 671 O O . LYS A 1 84 ? -10.935 3.813 67.480 1.00 83.38 84 LYS A O 1
ATOM 676 N N . LYS A 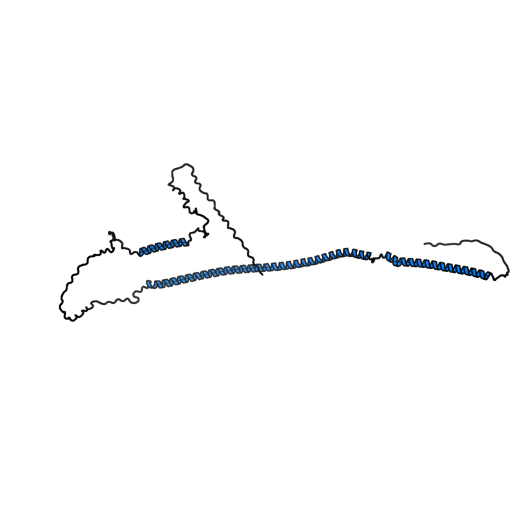1 85 ? -11.193 3.516 65.264 1.00 83.62 85 LYS A N 1
ATOM 677 C CA . LYS A 1 85 ? -12.574 3.004 65.348 1.00 83.62 85 LYS A CA 1
ATOM 678 C C . LYS A 1 85 ? -12.651 1.697 66.142 1.00 83.62 85 LYS A C 1
ATOM 680 O O . LYS A 1 85 ? -13.501 1.571 67.018 1.00 83.62 85 LYS A O 1
ATOM 685 N N . ARG A 1 86 ? -11.735 0.754 65.904 1.00 85.88 86 ARG A N 1
ATOM 686 C CA . ARG A 1 86 ? -11.684 -0.536 66.610 1.00 85.88 86 ARG A CA 1
ATOM 687 C C . ARG A 1 86 ? -11.339 -0.375 68.092 1.00 85.88 86 ARG A C 1
ATOM 689 O O . ARG A 1 86 ? -11.908 -1.073 68.925 1.00 85.88 86 ARG A O 1
ATOM 696 N N . ALA A 1 87 ? -10.450 0.557 68.436 1.00 84.31 87 ALA A N 1
ATOM 697 C CA . ALA A 1 87 ? -10.126 0.874 69.826 1.00 84.31 87 ALA A CA 1
ATOM 698 C C . ALA A 1 87 ? -11.316 1.503 70.574 1.00 84.31 87 ALA A C 1
ATOM 700 O O . ALA A 1 87 ? -11.567 1.143 71.723 1.00 84.31 87 ALA A O 1
ATOM 701 N N . LEU A 1 88 ? -12.074 2.392 69.919 1.00 84.50 88 LEU A N 1
ATOM 702 C CA . LEU A 1 88 ? -13.302 2.969 70.479 1.00 84.50 88 LEU A CA 1
ATOM 703 C C . LEU A 1 88 ? -14.396 1.910 70.668 1.00 84.50 88 LEU A C 1
ATOM 705 O O . LEU A 1 88 ? -14.971 1.833 71.749 1.00 84.50 88 LEU A O 1
ATOM 709 N N . ALA A 1 89 ? -14.611 1.038 69.679 1.00 84.88 89 ALA A N 1
ATOM 710 C CA . ALA A 1 89 ? -15.558 -0.074 69.791 1.00 84.88 89 ALA A CA 1
ATOM 711 C C . ALA A 1 89 ? -15.176 -1.049 70.920 1.00 84.88 89 ALA A C 1
ATOM 713 O O . ALA A 1 89 ? -16.036 -1.501 71.668 1.00 84.88 89 ALA A O 1
ATOM 714 N N . ARG A 1 90 ? -13.875 -1.327 71.104 1.00 83.06 90 ARG A N 1
ATOM 715 C CA . ARG A 1 90 ? -13.383 -2.169 72.206 1.00 83.06 90 ARG A CA 1
ATOM 716 C C . ARG A 1 90 ? -13.600 -1.519 73.576 1.00 83.06 90 ARG A C 1
ATOM 718 O O . ARG A 1 90 ? -13.948 -2.230 74.511 1.00 83.06 90 ARG A O 1
ATOM 725 N N . LYS A 1 91 ? -13.434 -0.194 73.695 1.00 81.06 91 LYS A N 1
ATOM 726 C CA . LYS A 1 91 ? -13.776 0.544 74.925 1.00 81.06 91 LYS A CA 1
ATOM 727 C C . LYS A 1 91 ? -15.272 0.470 75.235 1.00 81.06 91 LYS A C 1
ATOM 729 O O . LYS A 1 91 ? -15.619 0.144 76.361 1.00 81.06 91 LYS A O 1
ATOM 734 N N . GLN A 1 92 ? -16.133 0.685 74.240 1.00 79.75 92 GLN A N 1
ATOM 735 C CA . GLN A 1 92 ? -17.590 0.602 74.411 1.00 79.75 92 GLN A CA 1
ATOM 736 C C . GLN A 1 92 ? -18.048 -0.816 74.787 1.00 79.75 92 GLN A C 1
ATOM 738 O O . GLN A 1 92 ? -18.853 -0.981 75.696 1.00 79.75 92 GLN A O 1
ATOM 743 N N . ALA A 1 93 ? -17.484 -1.852 74.159 1.00 79.31 93 ALA A N 1
ATOM 744 C CA . ALA A 1 93 ? -17.763 -3.241 74.525 1.00 79.31 93 ALA A CA 1
ATOM 745 C C . ALA A 1 93 ? -17.290 -3.574 75.953 1.00 79.31 93 ALA A C 1
ATOM 747 O O . ALA A 1 93 ? -17.968 -4.292 76.680 1.00 79.31 93 ALA A O 1
ATOM 748 N N . GLN A 1 94 ? -16.144 -3.033 76.380 1.00 77.00 94 GLN A N 1
ATOM 749 C CA . GLN A 1 94 ? -15.637 -3.229 77.739 1.00 77.00 94 GLN A CA 1
ATOM 750 C C . GLN A 1 94 ? -16.466 -2.479 78.795 1.00 77.00 94 GLN A C 1
ATOM 752 O O . GLN A 1 94 ? -16.580 -2.964 79.918 1.00 77.00 94 GLN A O 1
ATOM 757 N N . GLU A 1 95 ? -17.067 -1.339 78.446 1.00 73.25 95 GLU A N 1
ATOM 758 C CA . GLU A 1 95 ? -18.044 -0.643 79.294 1.00 73.25 95 GLU A CA 1
ATOM 759 C C . GLU A 1 95 ? -19.365 -1.417 79.407 1.00 73.25 95 GLU A C 1
ATOM 761 O O . GLU A 1 95 ? -19.892 -1.516 80.508 1.00 73.25 95 GLU A O 1
ATOM 766 N N . GLN A 1 96 ? -19.853 -2.045 78.328 1.00 69.06 96 GLN A N 1
ATOM 767 C CA . GLN A 1 96 ? -21.065 -2.882 78.373 1.00 69.06 96 GLN A CA 1
ATOM 768 C C . GLN A 1 96 ? -20.882 -4.202 79.142 1.00 69.06 96 GLN A C 1
ATOM 770 O O . GLN A 1 96 ? -21.844 -4.730 79.689 1.00 69.06 96 GLN A O 1
ATOM 775 N N . LEU A 1 97 ? -19.660 -4.744 79.194 1.00 67.19 97 LEU A N 1
ATOM 776 C CA . LEU A 1 97 ? -19.342 -5.970 79.940 1.00 67.19 97 LEU A CA 1
ATOM 777 C C . LEU A 1 97 ? -19.011 -5.723 81.419 1.00 67.19 97 LEU A C 1
ATOM 779 O O . LEU A 1 97 ? -18.830 -6.685 82.167 1.00 67.19 97 LEU A O 1
ATOM 783 N N . ARG A 1 98 ? -18.899 -4.463 81.862 1.00 66.50 98 ARG A N 1
ATOM 784 C CA . ARG A 1 98 ? -18.755 -4.169 83.290 1.00 66.50 98 ARG A CA 1
ATOM 785 C C . ARG A 1 98 ? -20.120 -4.336 83.963 1.00 66.50 98 ARG A C 1
ATOM 787 O O . ARG A 1 98 ? -21.051 -3.638 83.570 1.00 66.50 98 ARG A O 1
ATOM 794 N N . PRO A 1 99 ? -20.259 -5.211 84.978 1.00 60.22 99 PRO A N 1
ATOM 795 C CA . PRO A 1 99 ? -21.484 -5.267 85.765 1.00 60.22 99 PRO A CA 1
ATOM 796 C C . PRO A 1 99 ? -21.697 -3.891 86.402 1.00 60.22 99 PRO A C 1
ATOM 798 O O . PRO A 1 99 ? -20.862 -3.411 87.168 1.00 60.22 99 PRO A O 1
ATOM 801 N N . GLN A 1 100 ? -22.771 -3.215 86.003 1.00 63.50 100 GLN A N 1
ATOM 802 C CA . GLN A 1 100 ? -23.079 -1.869 86.457 1.00 63.50 100 GLN A CA 1
ATOM 803 C C . GLN A 1 100 ? -23.676 -1.967 87.864 1.00 63.50 100 GLN A C 1
ATOM 805 O O . GLN A 1 100 ? -24.737 -2.564 88.051 1.00 63.50 100 GLN A O 1
ATOM 810 N N . THR A 1 101 ? -22.990 -1.417 88.867 1.00 62.06 101 THR A N 1
ATOM 811 C CA . THR A 1 101 ? -23.586 -1.234 90.196 1.00 62.06 101 THR A CA 1
ATOM 812 C C . THR A 1 101 ? -24.788 -0.294 90.038 1.00 62.06 101 THR A C 1
ATOM 814 O O . THR A 1 101 ? -24.633 0.746 89.390 1.00 62.06 101 THR A O 1
ATOM 817 N N . PRO A 1 102 ? -25.981 -0.633 90.561 1.00 72.38 102 PRO A N 1
ATOM 818 C CA . PRO A 1 102 ? -27.159 0.220 90.429 1.00 72.38 102 PRO A CA 1
ATOM 819 C C . PRO A 1 102 ? -26.902 1.616 91.010 1.00 72.38 102 PRO A C 1
ATOM 821 O O . PRO A 1 102 ? -26.140 1.776 91.968 1.00 72.38 102 PRO A O 1
ATOM 824 N N . GLU A 1 103 ? -27.527 2.636 90.418 1.00 66.31 103 GLU A N 1
ATOM 825 C CA . GLU A 1 103 ? -27.329 4.020 90.847 1.00 66.31 103 GLU A CA 1
ATOM 826 C C . GLU A 1 103 ? -27.785 4.232 92.307 1.00 66.31 103 GLU A C 1
ATOM 828 O O . GLU A 1 103 ? -28.795 3.660 92.732 1.00 66.31 103 GLU A O 1
ATOM 833 N N . PRO A 1 104 ? -27.045 5.027 93.107 1.00 68.06 104 PRO A N 1
ATOM 834 C CA . PRO A 1 104 ? -27.419 5.312 94.486 1.00 68.06 104 PRO A CA 1
ATOM 835 C C . PRO A 1 104 ? -28.791 5.974 94.565 1.00 68.06 104 PRO A C 1
ATOM 837 O O . PRO A 1 104 ? -29.044 6.984 93.916 1.00 68.06 104 PRO A O 1
ATOM 840 N N . VAL A 1 105 ? -29.649 5.437 95.432 1.00 73.94 105 VAL A N 1
ATOM 841 C CA . VAL A 1 105 ? -30.933 6.054 95.781 1.00 73.94 105 VAL A CA 1
ATOM 842 C C . VAL A 1 105 ? -30.690 7.471 96.314 1.00 73.94 105 VAL A C 1
ATOM 844 O O . VAL A 1 105 ? -29.805 7.674 97.155 1.00 73.94 105 VAL A O 1
ATOM 847 N N . GLU A 1 106 ? -31.474 8.443 95.837 1.00 71.81 106 GLU A N 1
ATOM 848 C CA . GLU A 1 106 ? -31.321 9.855 96.199 1.00 71.81 106 GLU A CA 1
ATOM 849 C C . GLU A 1 106 ? -31.255 10.045 97.726 1.00 71.81 106 GLU A C 1
ATOM 851 O O . GLU A 1 106 ? -32.100 9.565 98.483 1.00 71.81 106 GLU A O 1
ATOM 856 N N . GLY A 1 107 ? -30.203 10.729 98.188 1.00 76.56 107 GLY A N 1
ATOM 857 C CA . GLY A 1 107 ? -29.944 10.986 99.608 1.00 76.56 107 GLY A CA 1
ATOM 858 C C . GLY A 1 107 ? -29.024 9.981 100.313 1.00 76.56 107 GLY A C 1
ATOM 859 O O . GLY A 1 107 ? -28.709 10.184 101.486 1.00 76.56 107 GLY A O 1
ATOM 860 N N . ARG A 1 108 ? -28.532 8.935 99.633 1.00 72.69 108 ARG A N 1
ATOM 861 C CA . ARG A 1 108 ? -27.528 8.003 100.182 1.00 72.69 108 ARG A CA 1
ATOM 862 C C . ARG A 1 108 ? -26.226 8.052 99.381 1.00 72.69 108 ARG A C 1
ATOM 864 O O . ARG A 1 108 ? -26.240 8.101 98.157 1.00 72.69 108 ARG A O 1
ATOM 871 N N . LYS A 1 109 ? -25.085 8.026 100.076 1.00 68.69 109 LYS A N 1
ATOM 872 C CA . LYS A 1 109 ? -23.758 7.867 99.459 1.00 68.69 109 LYS A CA 1
ATOM 873 C C . LYS A 1 109 ? -23.330 6.409 99.596 1.00 68.69 109 LYS A C 1
ATOM 875 O O . LYS A 1 109 ? -23.399 5.869 100.698 1.00 68.69 109 LYS A O 1
ATOM 880 N N . HIS A 1 110 ? -22.893 5.789 98.503 1.00 67.56 110 HIS A N 1
ATOM 881 C CA . HIS A 1 110 ? -22.231 4.489 98.579 1.00 67.56 110 HIS A CA 1
ATOM 882 C C . HIS A 1 110 ? -20.899 4.645 99.325 1.00 67.56 110 HIS A C 1
ATOM 884 O O . HIS A 1 110 ? -20.150 5.589 99.071 1.00 67.56 110 HIS A O 1
ATOM 890 N N . VAL A 1 111 ? -20.646 3.743 100.270 1.00 73.62 111 VAL A N 1
ATOM 891 C CA . VAL A 1 111 ? -19.376 3.597 100.986 1.00 73.62 111 VAL A CA 1
ATOM 892 C C . VAL A 1 111 ? -18.874 2.196 100.682 1.00 73.62 111 VAL A C 1
ATOM 894 O O . VAL A 1 111 ? -19.643 1.240 100.794 1.00 73.62 111 VAL A O 1
ATOM 897 N N . ASP A 1 112 ? -17.609 2.084 100.290 1.00 66.88 112 ASP A N 1
ATOM 898 C CA . ASP A 1 112 ? -16.981 0.795 100.029 1.00 66.88 112 ASP A CA 1
ATOM 899 C C . ASP A 1 112 ? -16.835 0.039 101.355 1.00 66.88 112 ASP A C 1
ATOM 901 O O . ASP A 1 112 ? -16.145 0.477 102.277 1.00 66.88 112 ASP A O 1
ATOM 905 N N . VAL A 1 113 ? -17.548 -1.080 101.475 1.00 70.19 113 VAL A N 1
ATOM 906 C CA . VAL A 1 113 ? -17.434 -1.997 102.612 1.00 70.19 113 VAL A CA 1
ATOM 907 C C . VAL A 1 113 ? -16.299 -2.969 102.303 1.00 70.19 113 VAL A C 1
ATOM 909 O O . VAL A 1 113 ? -16.232 -3.488 101.190 1.00 70.19 113 VAL A O 1
ATOM 912 N N . GLN A 1 114 ? -15.409 -3.233 103.265 1.00 67.12 114 GLN A N 1
ATOM 913 C CA . GLN A 1 114 ? -14.388 -4.276 103.126 1.00 67.12 114 GLN A CA 1
ATOM 914 C C . GLN A 1 114 ? -15.072 -5.641 102.957 1.00 67.12 114 GLN A C 1
ATOM 916 O O . GLN A 1 114 ? -15.508 -6.254 103.925 1.00 67.12 114 GLN A O 1
ATOM 921 N N . THR A 1 115 ? -15.184 -6.108 101.715 1.00 63.91 115 THR A N 1
ATOM 922 C CA . THR A 1 115 ? -15.653 -7.460 101.362 1.00 63.91 115 THR A CA 1
ATOM 923 C C . THR A 1 115 ? -14.491 -8.424 101.122 1.00 63.91 115 THR A C 1
ATOM 925 O O . THR A 1 115 ? -14.667 -9.491 100.537 1.00 63.91 115 THR A O 1
ATOM 928 N N . GLU A 1 116 ? -13.284 -8.033 101.525 1.00 69.88 116 GLU A N 1
ATOM 929 C CA . GLU A 1 116 ? -12.102 -8.885 101.499 1.00 69.88 116 GLU A CA 1
ATOM 930 C C . GLU A 1 116 ? -12.233 -9.946 102.599 1.00 69.88 116 GLU A C 1
ATOM 932 O O . GLU A 1 116 ? -12.698 -9.657 103.702 1.00 69.88 116 GLU A O 1
ATOM 937 N N . LEU A 1 117 ? -11.859 -11.189 102.301 1.00 63.72 117 LEU A N 1
ATOM 938 C CA . LEU A 1 117 ? -11.963 -12.303 103.239 1.00 63.72 117 LEU A CA 1
ATOM 939 C C . LEU A 1 117 ? -10.957 -12.108 104.394 1.00 63.72 117 LEU A C 1
ATOM 941 O O . LEU A 1 117 ? -9.790 -12.469 104.262 1.00 63.72 117 LEU A O 1
ATOM 945 N N . TYR A 1 118 ? -11.391 -11.523 105.512 1.00 58.47 118 TYR A N 1
ATOM 946 C CA . TYR A 1 118 ? -10.579 -11.376 106.725 1.00 58.47 118 TYR A CA 1
ATOM 947 C C . TYR A 1 118 ? -10.864 -12.555 107.666 1.00 58.47 118 TYR A C 1
ATOM 949 O O . TYR A 1 118 ? -11.849 -12.549 108.403 1.00 58.47 118 TYR A O 1
ATOM 957 N N . LEU A 1 119 ? -10.047 -13.609 107.588 1.00 68.00 119 LEU A N 1
ATOM 958 C CA . LEU A 1 119 ? -10.110 -14.756 108.498 1.00 68.00 119 LEU A CA 1
ATOM 959 C C . LEU A 1 119 ? -8.958 -14.664 109.505 1.00 68.00 119 LEU A C 1
ATOM 961 O O . LEU A 1 119 ? -7.795 -14.673 109.109 1.00 68.00 119 LEU A O 1
ATOM 965 N N . GLU A 1 120 ? -9.280 -14.601 110.797 1.00 62.00 120 GLU A N 1
ATOM 966 C CA . GLU A 1 120 ? -8.321 -14.826 111.883 1.00 62.00 120 GLU A CA 1
ATOM 967 C C . GLU A 1 120 ? -8.329 -16.321 112.240 1.00 62.00 120 GLU A C 1
ATOM 969 O O . GLU A 1 120 ? -9.362 -16.871 112.624 1.00 62.00 120 GLU A O 1
ATOM 974 N N . GLU A 1 121 ? -7.191 -17.006 112.094 1.00 63.72 121 GLU A N 1
ATOM 975 C CA . GLU A 1 121 ? -7.035 -18.384 112.571 1.00 63.72 121 GLU A CA 1
ATOM 976 C C . GLU A 1 121 ? -6.948 -18.397 114.105 1.00 63.72 121 GLU A C 1
ATOM 978 O O . GLU A 1 121 ? -5.970 -17.940 114.696 1.00 63.72 121 GLU A O 1
ATOM 983 N N . ILE A 1 122 ? -7.971 -18.944 114.765 1.00 66.19 122 ILE A N 1
ATOM 984 C CA . ILE A 1 122 ? -7.955 -19.202 116.210 1.00 66.19 122 ILE A CA 1
ATOM 985 C C . ILE A 1 122 ? -7.147 -20.487 116.443 1.00 66.19 122 ILE A C 1
ATOM 987 O O . ILE A 1 122 ? -7.615 -21.585 116.150 1.00 66.19 122 ILE A O 1
ATOM 991 N N . ALA A 1 123 ? -5.921 -20.350 116.951 1.00 56.12 123 ALA A N 1
ATOM 992 C CA . ALA A 1 123 ? -4.953 -21.441 117.104 1.00 56.12 123 ALA A CA 1
ATOM 993 C C . ALA A 1 123 ? -5.033 -22.204 118.448 1.00 56.12 123 ALA A C 1
ATOM 995 O O . ALA A 1 123 ? -4.048 -22.826 118.846 1.00 56.12 123 ALA A O 1
ATOM 996 N N . ASP A 1 124 ? -6.175 -22.185 119.144 1.00 65.06 124 ASP A N 1
ATOM 997 C CA . ASP A 1 124 ? -6.360 -22.919 120.405 1.00 65.06 124 ASP A CA 1
ATOM 998 C C . ASP A 1 124 ? -7.237 -24.165 120.207 1.00 65.06 124 ASP A C 1
ATOM 1000 O O . ASP A 1 124 ? -8.390 -24.089 119.778 1.00 65.06 124 ASP A O 1
ATOM 1004 N N . ARG A 1 125 ? -6.680 -25.343 120.523 1.00 63.59 125 ARG A N 1
ATOM 1005 C CA . ARG A 1 125 ? -7.413 -26.620 120.524 1.00 63.59 125 ARG A CA 1
ATOM 1006 C C . ARG A 1 125 ? -8.372 -26.668 121.714 1.00 63.59 125 ARG A C 1
ATOM 1008 O O . ARG A 1 125 ? -7.950 -26.536 122.860 1.00 63.59 125 ARG A O 1
ATOM 1015 N N . ILE A 1 126 ? -9.647 -26.920 121.435 1.00 64.25 126 ILE A N 1
ATOM 1016 C CA . ILE A 1 126 ? -10.690 -27.118 122.447 1.00 64.25 126 ILE A CA 1
ATOM 1017 C C . ILE A 1 126 ? -10.488 -28.497 123.099 1.00 64.25 126 ILE A C 1
ATOM 1019 O O . ILE A 1 126 ? -10.172 -29.468 122.415 1.00 64.25 126 ILE A O 1
ATOM 1023 N N . ILE A 1 127 ? -10.634 -28.579 124.424 1.00 62.84 127 ILE A N 1
ATOM 1024 C CA . ILE A 1 127 ? -10.459 -29.816 125.199 1.00 62.84 127 ILE A CA 1
ATOM 1025 C C . ILE A 1 127 ? -11.696 -30.704 125.005 1.00 62.84 127 ILE A C 1
ATOM 1027 O O . ILE A 1 127 ? -12.798 -30.324 125.399 1.00 62.84 127 ILE A O 1
ATOM 1031 N N . GLU A 1 128 ? -11.508 -31.880 124.413 1.00 57.31 128 GLU A N 1
ATOM 1032 C CA . GLU A 1 128 ? -12.540 -32.912 124.272 1.00 57.31 128 GLU A CA 1
ATOM 1033 C C . GLU A 1 128 ? -12.626 -33.741 125.566 1.00 57.31 128 GLU A C 1
ATOM 1035 O O . GLU A 1 128 ? -11.604 -34.126 126.137 1.00 57.31 128 GLU A O 1
ATOM 1040 N N . VAL A 1 129 ? -13.845 -33.984 126.057 1.00 59.06 129 VAL A N 1
ATOM 1041 C CA . VAL A 1 129 ? -14.113 -34.824 127.234 1.00 59.06 129 VAL A CA 1
ATOM 1042 C C . VAL A 1 129 ? -15.032 -35.958 126.801 1.00 59.06 129 VAL A C 1
ATOM 1044 O O . VAL A 1 129 ? -16.186 -35.716 126.445 1.00 59.06 129 VAL A O 1
ATOM 1047 N N . ASP A 1 130 ? -14.524 -37.185 126.857 1.00 53.53 130 ASP A N 1
ATOM 1048 C CA . ASP A 1 130 ? -15.303 -38.387 126.577 1.00 53.53 130 ASP A CA 1
ATOM 1049 C C . ASP A 1 130 ? -16.232 -38.714 127.755 1.00 53.53 130 ASP A C 1
ATOM 1051 O O . ASP A 1 130 ? -15.811 -38.791 128.912 1.00 53.53 130 ASP A O 1
ATOM 1055 N N . MET A 1 131 ? -17.517 -38.908 127.455 1.00 63.41 131 MET A N 1
ATOM 1056 C CA . MET A 1 131 ? -18.527 -39.381 128.401 1.00 63.41 131 MET A CA 1
ATOM 1057 C C . MET A 1 131 ? -19.087 -40.719 127.916 1.00 63.41 131 MET A C 1
ATOM 1059 O O . MET A 1 131 ? -19.690 -40.797 126.848 1.00 63.41 131 MET A O 1
ATOM 1063 N N . GLU A 1 132 ? -18.924 -41.768 128.718 1.00 54.00 132 GLU A N 1
ATOM 1064 C CA . GLU A 1 132 ? -19.459 -43.102 128.435 1.00 54.00 132 GLU A CA 1
ATOM 1065 C C . GLU A 1 132 ? -20.828 -43.288 129.115 1.00 54.00 132 GLU A C 1
ATOM 1067 O O . GLU A 1 132 ? -20.959 -43.121 130.328 1.00 54.00 132 GLU A O 1
ATOM 1072 N N . CYS A 1 133 ? -21.857 -43.661 128.343 1.00 60.00 133 CYS A N 1
ATOM 1073 C CA . CYS A 1 133 ? -23.200 -43.977 128.844 1.00 60.00 133 CYS A CA 1
ATOM 1074 C C . CYS A 1 133 ? -23.554 -45.443 128.545 1.00 60.00 133 CYS A C 1
ATOM 1076 O O . CYS A 1 133 ? -23.631 -45.856 127.388 1.00 60.00 133 CYS A O 1
ATOM 1078 N N . GLN A 1 134 ? -23.809 -46.221 129.598 1.00 52.91 134 GLN A N 1
ATOM 1079 C CA . GLN A 1 134 ? -24.233 -47.622 129.537 1.00 52.91 134 GLN A CA 1
ATOM 1080 C C . GLN A 1 134 ? -25.703 -47.729 129.087 1.00 52.91 134 GLN A C 1
ATOM 1082 O O . GLN A 1 134 ? -26.587 -47.148 129.714 1.00 52.91 134 GLN A O 1
ATOM 1087 N N . THR A 1 135 ? -25.970 -48.470 128.008 1.00 51.19 135 THR A N 1
ATOM 1088 C CA . THR A 1 135 ? -27.318 -48.703 127.453 1.00 51.19 135 THR A CA 1
ATOM 1089 C C . THR A 1 135 ? -27.744 -50.162 127.631 1.00 51.19 135 THR A C 1
ATOM 1091 O O . THR A 1 135 ? -26.940 -51.077 127.470 1.00 51.19 135 THR A O 1
ATOM 1094 N N . ASP A 1 136 ? -29.010 -50.364 128.005 1.00 64.19 136 ASP A N 1
ATOM 1095 C CA . ASP A 1 136 ? -29.644 -51.676 128.182 1.00 64.19 136 ASP A CA 1
ATOM 1096 C C . ASP A 1 136 ? -30.105 -52.260 126.827 1.00 64.19 136 ASP A C 1
ATOM 1098 O O . ASP A 1 136 ? -30.322 -51.523 125.860 1.00 64.19 136 ASP A O 1
ATOM 1102 N N . ALA A 1 137 ? -30.238 -53.585 126.736 1.00 57.81 137 ALA A N 1
ATOM 1103 C CA . ALA A 1 137 ? -30.455 -54.297 125.473 1.00 57.81 137 ALA A CA 1
ATOM 1104 C C . ALA A 1 137 ? -31.884 -54.104 124.912 1.00 57.81 137 ALA A C 1
ATOM 1106 O O . ALA A 1 137 ? -32.860 -54.641 125.435 1.00 57.81 137 ALA A O 1
ATOM 1107 N N . PHE A 1 138 ? -32.002 -53.354 123.812 1.00 58.00 138 PHE A N 1
ATOM 1108 C CA . PHE A 1 138 ? -33.245 -53.131 123.061 1.00 58.00 138 PHE A CA 1
ATOM 1109 C C . PHE A 1 138 ? -33.743 -54.415 122.367 1.00 58.00 138 PHE A C 1
ATOM 1111 O O . PHE A 1 138 ? -33.001 -55.047 121.619 1.00 58.00 138 PHE A O 1
ATOM 1118 N N . LEU A 1 139 ? -35.021 -54.764 122.557 1.00 65.38 139 LEU A N 1
ATOM 1119 C CA . LEU A 1 139 ? -35.742 -55.744 121.731 1.00 65.38 139 LEU A CA 1
ATOM 1120 C C . LEU A 1 139 ? -36.432 -55.033 120.552 1.00 65.38 139 LEU A C 1
ATOM 1122 O O . LEU A 1 139 ? -37.046 -53.979 120.736 1.00 65.38 139 LEU A O 1
ATOM 1126 N N . ASP A 1 140 ? -36.356 -55.626 119.357 1.00 66.12 140 ASP A N 1
ATOM 1127 C CA . ASP A 1 140 ? -36.849 -55.039 118.105 1.00 66.12 140 ASP A CA 1
ATOM 1128 C C . ASP A 1 140 ? -38.375 -54.853 118.087 1.00 66.12 140 ASP A C 1
ATOM 1130 O O . ASP A 1 140 ? -39.164 -55.802 118.106 1.00 66.12 140 ASP A O 1
ATOM 1134 N N . ARG A 1 141 ? -38.799 -53.590 117.985 1.00 70.94 141 ARG A N 1
ATOM 1135 C CA . ARG A 1 141 ? -40.182 -53.196 117.694 1.00 70.94 141 ARG A CA 1
ATOM 1136 C C . ARG A 1 141 ? -40.425 -53.313 116.181 1.00 70.94 141 ARG A C 1
ATOM 1138 O O . ARG A 1 141 ? -39.613 -52.794 115.416 1.00 70.94 141 ARG A O 1
ATOM 1145 N N . PRO A 1 142 ? -41.538 -53.913 115.713 1.00 73.00 142 PRO A N 1
ATOM 1146 C CA . PRO A 1 142 ? -41.821 -53.970 114.281 1.00 73.00 142 PRO A CA 1
ATOM 1147 C C . PRO A 1 142 ? -41.982 -52.555 113.690 1.00 73.00 142 PRO A C 1
ATOM 1149 O O . PRO A 1 142 ? -42.500 -51.661 114.373 1.00 73.00 142 PRO A O 1
ATOM 1152 N N . PRO A 1 143 ? -41.556 -52.335 112.432 1.00 75.38 143 PRO A N 1
ATOM 1153 C CA . PRO A 1 143 ? -41.555 -51.015 111.816 1.00 75.38 143 PRO A CA 1
ATOM 1154 C C . PRO A 1 143 ? -42.983 -50.496 111.619 1.00 75.38 143 PRO A C 1
ATOM 1156 O O . PRO A 1 143 ? -43.851 -51.178 111.074 1.00 75.38 143 PRO A O 1
ATOM 1159 N N . THR A 1 144 ? -43.221 -49.263 112.065 1.00 72.19 144 THR A N 1
ATOM 1160 C CA . THR A 1 144 ? -44.501 -48.566 111.898 1.00 72.19 144 THR A CA 1
ATOM 1161 C C . THR A 1 144 ? -44.786 -48.349 110.403 1.00 72.19 144 THR A C 1
ATOM 1163 O O . THR A 1 144 ? -43.887 -47.897 109.690 1.00 72.19 144 THR A O 1
ATOM 1166 N N . PRO A 1 145 ? -46.003 -48.634 109.899 1.00 75.94 145 PRO A N 1
ATOM 1167 C CA . PRO A 1 145 ? -46.326 -48.430 108.488 1.00 75.94 145 PRO A CA 1
ATOM 1168 C C . PRO A 1 145 ? -46.213 -46.952 108.084 1.00 75.94 145 PRO A C 1
ATOM 1170 O O . PRO A 1 145 ? -46.584 -46.054 108.841 1.00 75.94 145 PRO A O 1
ATOM 1173 N N . LEU A 1 146 ? -45.706 -46.712 106.870 1.00 73.12 146 LEU A N 1
ATOM 1174 C CA . LEU A 1 146 ? -45.519 -45.377 106.299 1.00 73.12 146 LEU A CA 1
ATOM 1175 C C . LEU A 1 146 ? -46.875 -44.708 106.031 1.00 73.12 146 LEU A C 1
ATOM 1177 O O . LEU A 1 146 ? -47.705 -45.230 105.287 1.00 73.12 146 LEU A O 1
ATOM 1181 N N . PHE A 1 147 ? -47.086 -43.528 106.613 1.00 76.00 147 PHE A N 1
ATOM 1182 C CA . PHE A 1 147 ? -48.249 -42.689 106.335 1.00 76.00 147 PHE A CA 1
ATOM 1183 C C . PHE A 1 147 ? -48.057 -41.954 105.002 1.00 76.00 147 PHE A C 1
ATOM 1185 O O . PHE A 1 147 ? -47.171 -41.109 104.885 1.00 76.00 147 PHE A O 1
ATOM 1192 N N . ILE A 1 148 ? -48.891 -42.263 104.003 1.00 77.31 148 ILE A N 1
ATOM 1193 C CA . ILE A 1 148 ? -48.944 -41.542 102.723 1.00 77.31 148 ILE A CA 1
ATOM 1194 C C . ILE A 1 148 ? -50.166 -40.610 102.756 1.00 77.31 148 ILE A C 1
ATOM 1196 O O . ILE A 1 148 ? -51.296 -41.106 102.742 1.00 77.31 148 ILE A O 1
ATOM 1200 N N . PRO A 1 149 ? -49.981 -39.277 102.802 1.00 80.06 149 PRO A N 1
ATOM 1201 C CA . PRO A 1 149 ? -51.091 -38.331 102.757 1.00 80.06 149 PRO A CA 1
ATOM 1202 C C . PRO A 1 149 ? -51.851 -38.427 101.427 1.00 80.06 149 PRO A C 1
ATOM 1204 O O . PRO A 1 149 ? -51.242 -38.583 100.365 1.00 80.06 149 PRO A O 1
ATOM 1207 N N . ALA A 1 150 ? -53.177 -38.277 101.462 1.00 75.00 150 ALA A N 1
ATOM 1208 C CA . ALA A 1 150 ? -53.968 -38.122 100.244 1.00 75.00 150 ALA A CA 1
ATOM 1209 C C . ALA A 1 150 ? -53.552 -36.831 99.515 1.00 75.00 150 ALA A C 1
ATOM 1211 O O . ALA A 1 150 ? -53.385 -35.788 100.148 1.00 75.00 150 ALA A O 1
ATOM 1212 N N . LYS A 1 151 ? -53.376 -36.890 98.188 1.00 73.31 151 LYS A N 1
ATOM 1213 C CA . LYS A 1 151 ? -53.084 -35.693 97.388 1.00 73.31 151 LYS A CA 1
ATOM 1214 C C . LYS A 1 151 ? -54.284 -34.743 97.450 1.00 73.31 151 LYS A C 1
ATOM 1216 O O . LYS A 1 151 ? -55.344 -35.057 96.916 1.00 73.31 151 LYS A O 1
ATOM 1221 N N . THR A 1 152 ? -54.109 -33.583 98.080 1.00 66.62 152 THR A N 1
ATOM 1222 C CA . THR A 1 152 ? -55.124 -32.523 98.137 1.00 66.62 152 THR A CA 1
ATOM 1223 C C . THR A 1 152 ? -54.733 -31.407 97.168 1.00 66.62 152 THR A C 1
ATOM 1225 O O . THR A 1 152 ? -53.879 -30.581 97.475 1.00 66.62 152 THR A O 1
ATOM 1228 N N . GLY A 1 153 ? -55.335 -31.403 95.978 1.00 80.19 153 GLY A N 1
ATOM 1229 C CA . GLY A 1 153 ? -55.118 -30.416 94.914 1.00 80.19 153 GLY A CA 1
ATOM 1230 C C . GLY A 1 153 ? -55.957 -30.764 93.681 1.00 80.19 153 GLY A C 1
ATOM 1231 O O . GLY A 1 153 ? -56.315 -31.925 93.497 1.00 80.19 153 GLY A O 1
ATOM 1232 N N . LYS A 1 154 ? -56.333 -29.770 92.867 1.00 77.94 154 LYS A N 1
ATOM 1233 C CA . LYS A 1 154 ? -56.973 -30.010 91.564 1.00 77.94 154 LYS A CA 1
ATOM 1234 C C . LYS A 1 154 ? -55.894 -29.969 90.489 1.00 77.94 154 LYS A C 1
ATOM 1236 O O . LYS A 1 154 ? -55.298 -28.915 90.286 1.00 77.94 154 LYS A O 1
ATOM 1241 N N . ASP A 1 155 ? -55.671 -31.089 89.814 1.00 80.25 155 ASP A N 1
ATOM 1242 C CA . ASP A 1 155 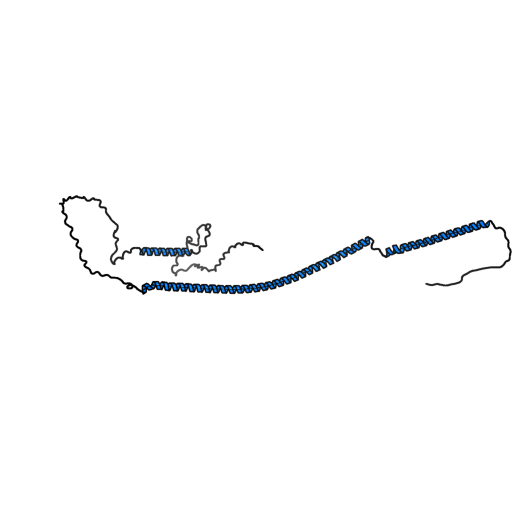? -54.741 -31.153 88.689 1.00 80.25 155 ASP A CA 1
ATOM 1243 C C . ASP A 1 155 ? -55.366 -30.439 87.477 1.00 80.25 155 ASP A C 1
ATOM 1245 O O . ASP A 1 155 ? -56.455 -30.798 87.026 1.00 80.25 155 ASP A O 1
ATOM 1249 N N . VAL A 1 156 ? -54.695 -29.400 86.969 1.00 83.19 156 VAL A N 1
ATOM 1250 C CA . VAL A 1 156 ? -55.083 -28.662 85.758 1.00 83.19 156 VAL A CA 1
ATOM 1251 C C . VAL A 1 156 ? -53.926 -28.753 84.773 1.00 83.19 156 VAL A C 1
ATOM 1253 O O . VAL A 1 156 ? -52.813 -28.339 85.088 1.00 83.19 156 VAL A O 1
ATOM 1256 N N . ALA A 1 157 ? -54.188 -29.298 83.587 1.00 82.81 157 ALA A N 1
ATOM 1257 C CA . ALA A 1 157 ? -53.242 -29.276 82.482 1.00 82.81 157 ALA A CA 1
ATOM 1258 C C . ALA A 1 157 ? -53.588 -28.111 81.552 1.00 82.81 157 ALA A C 1
ATOM 1260 O O . ALA A 1 157 ? -54.734 -27.968 81.129 1.00 82.81 157 ALA A O 1
ATOM 1261 N N . THR A 1 158 ? -52.595 -27.291 81.232 1.00 82.88 158 THR A N 1
ATOM 1262 C CA . THR A 1 158 ? -52.674 -26.284 80.174 1.00 82.88 158 THR A CA 1
ATOM 1263 C C . THR A 1 158 ? -51.793 -26.743 79.018 1.00 82.88 158 THR A C 1
ATOM 1265 O O . THR A 1 158 ? -50.628 -27.084 79.216 1.00 82.88 158 THR A O 1
ATOM 1268 N N . GLN A 1 159 ? -52.351 -26.782 77.811 1.00 89.06 159 GLN A N 1
ATOM 1269 C CA . GLN A 1 159 ? -51.625 -27.118 76.590 1.00 89.06 159 GLN A CA 1
ATOM 1270 C C . GLN A 1 159 ? -51.951 -26.077 75.528 1.00 89.06 159 GLN A C 1
ATOM 1272 O O . GLN A 1 159 ? -53.112 -25.717 75.366 1.00 89.06 159 GLN A O 1
ATOM 1277 N N . ILE A 1 160 ? -50.917 -25.622 74.827 1.00 89.94 160 ILE A N 1
ATOM 1278 C CA . ILE A 1 160 ? -51.042 -24.734 73.674 1.00 89.94 160 ILE A CA 1
ATOM 1279 C C . ILE A 1 160 ? -51.166 -25.617 72.435 1.00 89.94 160 ILE A C 1
ATOM 1281 O O . ILE A 1 160 ? -50.348 -26.524 72.243 1.00 89.94 160 ILE A O 1
ATOM 1285 N N . LEU A 1 161 ? -52.201 -25.389 71.633 1.00 89.38 161 LEU A N 1
ATOM 1286 C CA . LEU A 1 161 ? -52.461 -26.161 70.418 1.00 89.38 161 LEU A CA 1
ATOM 1287 C C . LEU A 1 161 ? -51.705 -25.577 69.216 1.00 89.38 161 LEU A C 1
ATOM 1289 O O . LEU A 1 161 ? -51.295 -24.414 69.211 1.00 89.38 161 LEU A O 1
ATOM 1293 N N . GLU A 1 162 ? -51.511 -26.389 68.175 1.00 87.12 162 GLU A N 1
ATOM 1294 C CA . GLU A 1 162 ? -50.896 -25.921 66.929 1.00 87.12 162 GLU A CA 1
ATOM 1295 C C . GLU A 1 162 ? -51.686 -24.737 66.349 1.00 87.12 162 GLU A C 1
ATOM 1297 O O . GLU A 1 162 ? -52.901 -24.808 66.168 1.00 87.12 162 GLU A O 1
ATOM 1302 N N . GLY A 1 163 ? -50.984 -23.632 66.079 1.00 85.62 163 GLY A N 1
ATOM 1303 C CA . GLY A 1 163 ? -51.562 -22.404 65.525 1.00 85.62 163 GLY A CA 1
ATOM 1304 C C . GLY A 1 163 ? -52.054 -21.375 66.550 1.00 85.62 163 GLY A C 1
ATOM 1305 O O . GLY A 1 163 ? -52.320 -20.244 66.164 1.00 85.62 163 GLY A O 1
ATOM 1306 N N . GLU A 1 164 ? -52.117 -21.699 67.845 1.00 86.25 164 GLU A N 1
ATOM 1307 C CA . GLU A 1 164 ? -52.629 -20.777 68.878 1.00 86.25 164 GLU A CA 1
ATOM 1308 C C . GLU A 1 164 ? -51.685 -19.587 69.161 1.00 86.25 164 GLU A C 1
ATOM 1310 O O . GLU A 1 164 ? -52.126 -18.524 69.589 1.00 86.25 164 GLU A O 1
ATOM 1315 N N . LEU A 1 165 ? -50.389 -19.740 68.866 1.00 87.94 165 LEU A N 1
ATOM 1316 C CA . LEU A 1 165 ? -49.358 -18.697 68.996 1.00 87.94 165 LEU A CA 1
ATOM 1317 C C . LEU A 1 165 ? -48.879 -18.128 67.649 1.00 87.94 165 LEU A C 1
ATOM 1319 O O . LEU A 1 165 ? -47.894 -17.393 67.614 1.00 87.94 165 LEU A O 1
ATOM 1323 N N . PHE A 1 166 ? -49.508 -18.501 66.532 1.00 91.44 166 PHE A N 1
ATOM 1324 C CA . PHE A 1 166 ? -49.044 -18.075 65.214 1.00 91.44 166 PHE A CA 1
ATOM 1325 C C . PHE A 1 166 ? -49.388 -16.604 64.952 1.00 91.44 166 PHE A C 1
ATOM 1327 O O . PHE A 1 166 ? -50.561 -16.233 64.907 1.00 91.44 166 PHE A O 1
ATOM 1334 N N . ASP A 1 167 ? -48.359 -15.788 64.722 1.00 92.00 167 ASP A N 1
ATOM 1335 C CA . ASP A 1 167 ? -48.487 -14.407 64.257 1.00 92.00 167 ASP A CA 1
ATOM 1336 C C . ASP A 1 167 ? -48.018 -14.313 62.800 1.00 92.00 167 ASP A C 1
ATOM 1338 O O . ASP A 1 167 ? -46.827 -14.438 62.494 1.00 92.00 167 ASP A O 1
ATOM 1342 N N . PHE A 1 168 ? -48.970 -14.082 61.896 1.00 93.38 168 PHE A N 1
ATOM 1343 C CA . PHE A 1 168 ? -48.700 -13.972 60.466 1.00 93.38 168 PHE A CA 1
ATOM 1344 C C . PHE A 1 168 ? -47.733 -12.829 60.144 1.00 93.38 168 PHE A C 1
ATOM 1346 O O . PHE A 1 168 ? -46.831 -13.007 59.325 1.00 93.38 168 PHE A O 1
ATOM 1353 N N . ASP A 1 169 ? -47.886 -11.675 60.799 1.00 94.62 169 ASP A N 1
ATOM 1354 C CA . ASP A 1 169 ? -47.094 -10.480 60.503 1.00 94.62 169 ASP A CA 1
ATOM 1355 C C . ASP A 1 169 ? -45.636 -10.642 60.950 1.00 94.62 169 ASP A C 1
ATOM 1357 O O . ASP A 1 169 ? -44.741 -9.970 60.428 1.00 94.62 169 ASP A O 1
ATOM 1361 N N . LEU A 1 170 ? -45.372 -11.522 61.918 1.00 93.31 170 LEU A N 1
ATOM 1362 C CA . LEU A 1 170 ? -44.018 -11.893 62.316 1.00 93.31 170 LEU A CA 1
ATOM 1363 C C . LEU A 1 170 ? -43.423 -12.924 61.350 1.00 93.31 170 LEU A C 1
ATOM 1365 O O . LEU A 1 170 ? -42.305 -12.734 60.870 1.00 93.31 170 LEU A O 1
ATOM 1369 N N . GLU A 1 171 ? -44.177 -13.977 61.040 1.00 92.38 171 GLU A N 1
ATOM 1370 C CA . GLU A 1 171 ? -43.658 -15.145 60.323 1.00 92.38 171 GLU A CA 1
ATOM 1371 C C . GLU A 1 171 ? -43.487 -14.906 58.813 1.00 92.38 171 GLU A C 1
ATOM 1373 O O . GLU A 1 171 ? -42.614 -15.493 58.173 1.00 92.38 171 GLU A O 1
ATOM 1378 N N . VAL A 1 172 ? -44.269 -13.999 58.216 1.00 96.00 172 VAL A N 1
ATOM 1379 C CA . VAL A 1 172 ? -44.175 -13.683 56.779 1.00 96.00 172 VAL A CA 1
ATOM 1380 C C . VAL A 1 172 ? -42.961 -12.815 56.428 1.00 96.00 172 VAL A C 1
ATOM 1382 O O . VAL A 1 172 ? -42.498 -12.823 55.285 1.00 96.00 172 VAL A O 1
ATOM 1385 N N . LYS A 1 173 ? -42.412 -12.071 57.396 1.00 95.56 173 LYS A N 1
ATOM 1386 C CA . LYS A 1 173 ? -41.277 -11.152 57.195 1.00 95.56 173 LYS A CA 1
ATOM 1387 C C . LYS A 1 173 ? -40.054 -11.808 56.543 1.00 95.56 173 LYS A C 1
ATOM 1389 O O . LYS A 1 173 ? -39.626 -11.281 55.519 1.00 95.56 173 LYS A O 1
ATOM 1394 N N . PRO A 1 174 ? -39.510 -12.938 57.040 1.00 96.94 174 PRO A N 1
ATOM 1395 C CA . PRO A 1 174 ? -38.356 -13.584 56.408 1.00 96.94 174 PRO A CA 1
ATOM 1396 C C . PRO A 1 174 ? -38.657 -14.077 54.986 1.00 96.94 174 PRO A C 1
ATOM 1398 O O . PRO A 1 174 ? -37.794 -14.005 54.114 1.00 96.94 174 PRO A O 1
ATOM 1401 N N . VAL A 1 175 ? -39.887 -14.530 54.719 1.00 96.31 175 VAL A N 1
ATOM 1402 C CA . VAL A 1 175 ? -40.298 -14.969 53.375 1.00 96.31 175 VAL A CA 1
ATOM 1403 C C . VAL A 1 175 ? -40.327 -13.785 52.409 1.00 96.31 175 VAL A C 1
ATOM 1405 O O . VAL A 1 175 ? -39.773 -13.867 51.313 1.00 96.31 175 VAL A O 1
ATOM 1408 N N . LEU A 1 176 ? -40.937 -12.671 52.819 1.00 96.81 176 LEU A N 1
ATOM 1409 C CA . LEU A 1 176 ? -40.990 -11.450 52.016 1.00 96.81 176 LEU A CA 1
ATOM 1410 C C . LEU A 1 176 ? -39.607 -10.836 51.813 1.00 96.81 176 LEU A C 1
ATOM 1412 O O . LEU A 1 176 ? -39.311 -10.396 50.709 1.00 96.81 176 LEU A O 1
ATOM 1416 N N . GLU A 1 177 ? -38.753 -10.829 52.835 1.00 96.12 177 GLU A N 1
ATOM 1417 C CA . GLU A 1 177 ? -37.393 -10.297 52.737 1.00 96.12 177 GLU A CA 1
ATOM 1418 C C . GLU A 1 177 ? -36.571 -11.059 51.695 1.00 96.12 177 GLU A C 1
ATOM 1420 O O . GLU A 1 177 ? -35.958 -10.444 50.821 1.00 96.12 177 GLU A O 1
ATOM 1425 N N . VAL A 1 178 ? -36.628 -12.394 51.714 1.00 97.50 178 VAL A N 1
ATOM 1426 C CA . VAL A 1 178 ? -35.948 -13.225 50.712 1.00 97.50 178 VAL A CA 1
ATOM 1427 C C . VAL A 1 178 ? -36.541 -13.010 49.322 1.00 97.50 178 VAL A C 1
ATOM 1429 O O . VAL A 1 178 ? -35.796 -12.896 48.350 1.00 97.50 178 VAL A O 1
ATOM 1432 N N . LEU A 1 179 ? -37.867 -12.934 49.203 1.00 97.94 179 LEU A N 1
ATOM 1433 C CA . LEU A 1 179 ? -38.536 -12.812 47.909 1.00 97.94 179 LEU A CA 1
ATOM 1434 C C . LEU A 1 179 ? -38.271 -11.446 47.262 1.00 97.94 179 LEU A C 1
ATOM 1436 O O . LEU A 1 179 ? -37.896 -11.377 46.094 1.00 97.94 179 LEU A O 1
ATOM 1440 N N . VAL A 1 180 ? -38.388 -10.364 48.032 1.00 97.94 180 VAL A N 1
ATOM 1441 C CA . VAL A 1 180 ? -38.068 -9.006 47.576 1.00 97.94 180 VAL A CA 1
ATOM 1442 C C . VAL A 1 180 ? -36.575 -8.879 47.290 1.00 97.94 180 VAL A C 1
ATOM 1444 O O . VAL A 1 180 ? -36.205 -8.368 46.234 1.00 97.94 180 VAL A O 1
ATOM 1447 N N . GLY A 1 181 ? -35.717 -9.394 48.176 1.00 98.00 181 GLY A N 1
ATOM 1448 C CA . GLY A 1 181 ? -34.270 -9.398 47.979 1.00 98.00 181 GLY A CA 1
ATOM 1449 C C . GLY A 1 181 ? -33.875 -10.108 46.686 1.00 98.00 181 GLY A C 1
ATOM 1450 O O . GLY A 1 181 ? -33.115 -9.555 45.894 1.00 98.00 181 GLY A O 1
ATOM 1451 N N . LYS A 1 182 ? -34.462 -11.281 46.417 1.00 97.94 182 LYS A N 1
ATOM 1452 C CA . LYS A 1 182 ? -34.161 -12.054 45.212 1.00 97.94 182 LYS A CA 1
ATOM 1453 C C . LYS A 1 182 ? -34.621 -11.359 43.936 1.00 97.94 182 LYS A C 1
ATOM 1455 O O . LYS A 1 182 ? -33.878 -11.361 42.959 1.00 97.94 182 LYS A O 1
ATOM 1460 N N . ILE A 1 183 ? -35.814 -10.761 43.942 1.00 98.19 183 ILE A N 1
ATOM 1461 C CA . ILE A 1 183 ? -36.334 -10.025 42.781 1.00 98.19 183 ILE A CA 1
ATOM 1462 C C . ILE A 1 183 ? -35.463 -8.802 42.493 1.00 98.19 183 ILE A C 1
ATOM 1464 O O . ILE A 1 183 ? -35.100 -8.580 41.342 1.00 98.19 183 ILE A O 1
ATOM 1468 N N . ILE A 1 184 ? -35.091 -8.034 43.521 1.00 98.00 184 ILE A N 1
ATOM 1469 C CA . ILE A 1 184 ? -34.239 -6.852 43.346 1.00 98.00 184 ILE A CA 1
ATOM 1470 C C . ILE A 1 184 ? -32.865 -7.264 42.814 1.00 98.00 184 ILE A C 1
ATOM 1472 O O . ILE A 1 184 ? -32.408 -6.694 41.828 1.00 98.00 184 ILE A O 1
ATOM 1476 N N . GLU A 1 185 ? -32.233 -8.275 43.413 1.00 97.44 185 GLU A N 1
ATOM 1477 C CA . GLU A 1 185 ? -30.926 -8.772 42.973 1.00 97.44 185 GLU A CA 1
ATOM 1478 C C . GLU A 1 185 ? -30.971 -9.268 41.522 1.00 97.44 185 GLU A C 1
ATOM 1480 O O . GLU A 1 185 ? -30.129 -8.880 40.714 1.00 97.44 185 GLU A O 1
ATOM 1485 N N . GLN A 1 186 ? -31.977 -10.073 41.172 1.00 98.25 186 GLN A N 1
ATOM 1486 C CA . GLN A 1 186 ? -32.147 -10.572 39.811 1.00 98.25 186 GLN A CA 1
ATOM 1487 C C . GLN A 1 186 ? -32.380 -9.427 38.817 1.00 98.25 186 GLN A C 1
ATOM 1489 O O . GLN A 1 186 ? -31.694 -9.365 37.802 1.00 98.25 186 GLN A O 1
ATOM 1494 N N . SER A 1 187 ? -33.280 -8.489 39.128 1.00 98.12 187 SER A N 1
ATOM 1495 C CA . SER A 1 187 ? -33.560 -7.345 38.250 1.00 98.12 187 SER A CA 1
ATOM 1496 C C . SER A 1 187 ? -32.335 -6.453 38.037 1.00 98.12 187 SER A C 1
ATOM 1498 O O . SER A 1 187 ? -32.111 -5.967 36.933 1.00 98.12 187 SER A O 1
ATOM 1500 N N . LEU A 1 188 ? -31.508 -6.265 39.071 1.00 98.12 188 LEU A N 1
ATOM 1501 C CA . LEU A 1 188 ? -30.282 -5.483 38.961 1.00 98.12 188 LEU A CA 1
ATOM 1502 C C . LEU A 1 188 ? -29.265 -6.174 38.046 1.00 98.12 188 LEU A C 1
ATOM 1504 O O . LEU A 1 188 ? -28.662 -5.509 37.210 1.00 98.12 188 LEU A O 1
ATOM 1508 N N . LEU A 1 189 ? -29.095 -7.492 38.182 1.00 98.19 189 LEU A N 1
ATOM 1509 C CA . LEU A 1 189 ? -28.192 -8.266 37.328 1.00 98.19 189 LEU A CA 1
ATOM 1510 C C . LEU A 1 189 ? -28.638 -8.251 35.862 1.00 98.19 189 LEU A C 1
ATOM 1512 O O . LEU A 1 189 ? -27.805 -8.039 34.987 1.00 98.19 189 LEU A O 1
ATOM 1516 N N . GLU A 1 190 ? -29.936 -8.416 35.603 1.00 98.25 190 GLU A N 1
ATOM 1517 C CA . GLU A 1 190 ? -30.494 -8.380 34.245 1.00 98.25 190 GLU A CA 1
ATOM 1518 C C . GLU A 1 190 ? -30.276 -7.010 33.587 1.00 98.25 190 GLU A C 1
ATOM 1520 O O . GLU A 1 190 ? -29.771 -6.936 32.469 1.00 98.25 190 GLU A O 1
ATOM 1525 N N . VAL A 1 191 ? -30.559 -5.911 34.298 1.00 98.56 191 VAL A N 1
ATOM 1526 C CA . VAL A 1 191 ? -30.341 -4.551 33.772 1.00 98.56 191 VAL A CA 1
ATOM 1527 C C . VAL A 1 191 ? -28.857 -4.279 33.510 1.00 98.56 191 VAL A C 1
ATOM 1529 O O . VAL A 1 191 ? -28.516 -3.680 32.490 1.00 98.56 191 VAL A O 1
ATOM 1532 N N . MET A 1 192 ? -27.964 -4.733 34.396 1.00 98.00 192 MET A N 1
ATOM 1533 C CA . MET A 1 192 ? -26.520 -4.600 34.184 1.00 98.00 192 MET A CA 1
ATOM 1534 C C . MET A 1 192 ? -26.052 -5.384 32.951 1.00 98.00 192 MET A C 1
ATOM 1536 O O . MET A 1 192 ? -25.295 -4.848 32.144 1.00 98.00 192 MET A O 1
ATOM 1540 N N . GLU A 1 193 ? -26.523 -6.619 32.768 1.00 98.00 193 GLU A N 1
ATOM 1541 C CA . GLU A 1 193 ? -26.194 -7.433 31.594 1.00 98.00 193 GLU A CA 1
ATOM 1542 C C . GLU A 1 193 ? -26.702 -6.787 30.295 1.00 98.00 193 GLU A C 1
ATOM 1544 O O . GLU A 1 193 ? -25.979 -6.736 29.295 1.00 98.00 193 GLU A O 1
ATOM 1549 N N . GLU A 1 194 ? -27.924 -6.250 30.298 1.00 98.00 194 GLU A N 1
ATOM 1550 C CA . GLU A 1 194 ? -28.492 -5.551 29.143 1.00 98.00 194 GLU A CA 1
ATOM 1551 C C . GLU A 1 194 ? -27.674 -4.313 28.755 1.00 98.00 194 GLU A C 1
ATOM 1553 O O . GLU A 1 194 ? -27.409 -4.096 27.566 1.00 98.00 194 GLU A O 1
ATOM 1558 N N . GLU A 1 195 ? -27.237 -3.520 29.737 1.00 97.88 195 GLU A N 1
ATOM 1559 C CA . GLU A 1 195 ? -26.403 -2.340 29.504 1.00 97.88 195 GLU A CA 1
ATOM 1560 C C . GLU A 1 195 ? -25.017 -2.730 28.963 1.00 97.88 195 GLU A C 1
ATOM 1562 O O . GLU A 1 195 ? -24.542 -2.149 27.982 1.00 97.88 195 GLU A O 1
ATOM 1567 N N . GLU A 1 196 ? -24.384 -3.759 29.532 1.00 97.62 196 GLU A N 1
ATOM 1568 C CA . GLU A 1 196 ? -23.106 -4.282 29.040 1.00 97.62 196 GLU A CA 1
ATOM 1569 C C . GLU A 1 196 ? -23.217 -4.802 27.600 1.00 97.62 196 GLU A C 1
ATOM 1571 O O . GLU A 1 196 ? -22.393 -4.456 26.744 1.00 97.62 196 GLU A O 1
ATOM 1576 N N . LEU A 1 197 ? -24.264 -5.571 27.285 1.00 98.25 197 LEU A N 1
ATOM 1577 C CA . LEU A 1 197 ? -24.522 -6.059 25.929 1.00 98.25 197 LEU A CA 1
ATOM 1578 C C . LEU A 1 197 ? -24.785 -4.913 24.946 1.00 98.25 197 LEU A C 1
ATOM 1580 O O . LEU A 1 197 ? -24.318 -4.965 23.803 1.00 98.25 197 LEU A O 1
ATOM 1584 N N . ALA A 1 198 ? -25.520 -3.878 25.358 1.00 98.19 198 ALA A N 1
ATOM 1585 C CA . ALA A 1 198 ? -25.762 -2.697 24.536 1.00 98.19 198 ALA A CA 1
ATOM 1586 C C . ALA A 1 198 ? -24.456 -1.947 24.231 1.00 98.19 198 ALA A C 1
ATOM 1588 O O . ALA A 1 198 ? -24.203 -1.609 23.069 1.00 98.19 198 ALA A O 1
ATOM 1589 N N . ASN A 1 199 ? -23.599 -1.770 25.239 1.00 98.19 199 ASN A N 1
ATOM 1590 C CA . ASN A 1 199 ? -22.291 -1.135 25.098 1.00 98.19 199 ASN A CA 1
ATOM 1591 C C . ASN A 1 199 ? -21.370 -1.935 24.169 1.00 98.19 199 ASN A C 1
ATOM 1593 O O . ASN A 1 199 ? -20.812 -1.376 23.226 1.00 98.19 199 ASN A O 1
ATOM 1597 N N . LEU A 1 200 ? -21.280 -3.257 24.345 1.00 98.19 200 LEU A N 1
ATOM 1598 C CA . LEU A 1 200 ? -20.482 -4.121 23.467 1.00 98.19 200 LEU A CA 1
ATOM 1599 C C . LEU A 1 200 ? -20.962 -4.069 22.011 1.00 98.19 200 LEU A C 1
ATOM 1601 O O . LEU A 1 200 ? -20.145 -3.977 21.093 1.00 98.19 200 LEU A O 1
ATOM 1605 N N . ARG A 1 201 ? -22.281 -4.085 21.778 1.00 98.25 201 ARG A N 1
ATOM 1606 C CA . ARG A 1 201 ? -22.860 -3.954 20.429 1.00 98.25 201 ARG A CA 1
ATOM 1607 C C . ARG A 1 201 ? -22.612 -2.576 19.820 1.00 98.25 201 ARG A C 1
ATOM 1609 O O . ARG A 1 201 ? -22.456 -2.473 18.605 1.00 98.25 201 ARG A O 1
ATOM 1616 N N . ALA A 1 202 ? -22.617 -1.511 20.620 1.00 98.19 202 ALA A N 1
ATOM 1617 C CA . ALA A 1 202 ? -22.256 -0.176 20.151 1.00 98.19 202 ALA A CA 1
ATOM 1618 C C . ALA A 1 202 ? -20.784 -0.135 19.718 1.00 98.19 202 ALA A C 1
ATOM 1620 O O . ALA A 1 202 ? -20.508 0.199 18.568 1.00 98.19 202 ALA A O 1
ATOM 1621 N N . SER A 1 203 ? -19.866 -0.604 20.568 1.00 97.75 203 SER A N 1
ATOM 1622 C CA . SER A 1 203 ? -18.437 -0.659 20.244 1.00 97.75 203 SER A CA 1
ATOM 1623 C C . SER A 1 203 ? -18.125 -1.549 19.035 1.00 97.75 203 SER A C 1
ATOM 1625 O O . SER A 1 203 ? -17.266 -1.203 18.227 1.00 97.75 203 SER A O 1
ATOM 1627 N N . GLN A 1 204 ? -18.822 -2.681 18.867 1.00 98.12 204 GLN A N 1
ATOM 1628 C CA . GLN A 1 204 ? -18.667 -3.527 17.676 1.00 98.12 204 GLN A CA 1
ATOM 1629 C C . GLN A 1 204 ? -19.077 -2.797 16.395 1.00 98.12 204 GLN A C 1
ATOM 1631 O O . GLN A 1 204 ? -18.335 -2.848 15.419 1.00 98.12 204 GLN A O 1
ATOM 1636 N N . ARG A 1 205 ? -20.214 -2.088 16.400 1.00 98.00 205 ARG A N 1
ATOM 1637 C CA . ARG A 1 205 ? -20.669 -1.316 15.233 1.00 98.00 205 ARG A CA 1
ATOM 1638 C C . ARG A 1 205 ? -19.685 -0.212 14.865 1.00 98.00 205 ARG A C 1
ATOM 1640 O O . ARG A 1 205 ? -19.304 -0.117 13.705 1.00 98.00 205 ARG A O 1
ATOM 1647 N N . GLU A 1 206 ? -19.216 0.555 15.847 1.00 98.19 206 GLU A N 1
ATOM 1648 C CA . GLU A 1 206 ? -18.204 1.599 15.628 1.00 98.19 206 GLU A CA 1
ATOM 1649 C C . GLU A 1 206 ? -16.915 1.019 15.026 1.00 98.19 206 GLU A C 1
ATOM 1651 O O . GLU A 1 206 ? -16.357 1.565 14.072 1.00 98.19 206 GLU A O 1
ATOM 1656 N N . TYR A 1 207 ? -16.460 -0.130 15.537 1.00 98.06 207 TYR A N 1
ATOM 1657 C CA . TYR A 1 207 ? -15.286 -0.815 15.003 1.00 98.06 207 TYR A CA 1
ATOM 1658 C C . TYR A 1 207 ? -15.502 -1.321 13.571 1.00 98.06 207 TYR A C 1
ATOM 1660 O O . TYR A 1 207 ? -14.611 -1.205 12.729 1.00 98.06 207 TYR A O 1
ATOM 1668 N N . GLU A 1 208 ? -16.670 -1.887 13.271 1.00 98.12 208 GLU A N 1
ATOM 1669 C CA . GLU A 1 208 ? -17.009 -2.358 11.929 1.00 98.12 208 GLU A CA 1
ATOM 1670 C C . GLU A 1 208 ? -17.096 -1.210 10.922 1.00 98.12 208 GLU A C 1
ATOM 1672 O O . GLU A 1 208 ? -16.577 -1.337 9.812 1.00 98.12 208 GLU A O 1
ATOM 1677 N N . GLU A 1 209 ? -17.694 -0.083 11.306 1.00 97.88 209 GLU A N 1
ATOM 1678 C CA . GLU A 1 209 ? -17.753 1.132 10.493 1.00 97.88 209 GLU A CA 1
ATOM 1679 C C . GLU A 1 209 ? -16.349 1.655 10.179 1.00 97.88 209 GLU A C 1
ATOM 1681 O O . GLU A 1 209 ? -16.014 1.855 9.005 1.00 97.88 209 GLU A O 1
ATOM 1686 N N . LEU A 1 210 ? -15.499 1.783 11.204 1.00 97.94 210 LEU A N 1
ATOM 1687 C CA . LEU A 1 210 ? -14.112 2.206 11.033 1.00 97.94 210 LEU A CA 1
ATOM 1688 C C . LEU A 1 210 ? -13.359 1.242 10.111 1.00 97.94 210 LEU A C 1
ATOM 1690 O O . LEU A 1 210 ? -12.797 1.663 9.102 1.00 97.94 210 LEU A O 1
ATOM 1694 N N . ARG A 1 211 ? -13.434 -0.064 10.373 1.00 98.19 211 ARG A N 1
ATOM 1695 C CA . ARG A 1 211 ? -12.766 -1.098 9.572 1.00 98.19 211 ARG A CA 1
ATOM 1696 C C . ARG A 1 211 ? -13.231 -1.106 8.117 1.00 98.19 211 ARG A C 1
ATOM 1698 O O . ARG A 1 211 ? -12.431 -1.351 7.212 1.00 98.19 211 ARG A O 1
ATOM 1705 N N . ASN A 1 212 ? -14.519 -0.882 7.870 1.00 97.94 212 ASN A N 1
ATOM 1706 C CA . ASN A 1 212 ? -15.059 -0.805 6.516 1.00 97.94 212 ASN A CA 1
ATOM 1707 C C . ASN A 1 212 ? -14.561 0.454 5.794 1.00 97.94 212 ASN A C 1
ATOM 1709 O O . ASN A 1 212 ? -14.195 0.364 4.621 1.00 97.94 212 ASN A O 1
ATOM 1713 N N . SER A 1 213 ? -14.474 1.588 6.495 1.00 97.81 213 SER A N 1
ATOM 1714 C CA . SER A 1 213 ? -13.906 2.825 5.948 1.00 97.81 213 SER A CA 1
ATOM 1715 C C . SER A 1 213 ? -12.418 2.677 5.600 1.00 97.81 213 SER A C 1
ATOM 1717 O O . SER A 1 213 ? -12.017 2.992 4.479 1.00 97.81 213 SER A O 1
ATOM 1719 N N . GLU A 1 214 ? -11.624 2.078 6.493 1.00 97.31 214 GLU A N 1
ATOM 1720 C CA . GLU A 1 214 ? -10.197 1.817 6.284 1.00 97.31 214 GLU A CA 1
ATOM 1721 C C . GLU A 1 214 ? -9.970 0.865 5.107 1.00 97.31 214 GLU A C 1
ATOM 1723 O O . GLU A 1 214 ? -9.124 1.115 4.251 1.00 97.31 214 GLU A O 1
ATOM 1728 N N . ARG A 1 215 ? -10.758 -0.213 5.002 1.00 97.62 215 ARG A N 1
ATOM 1729 C CA . ARG A 1 215 ? -10.685 -1.132 3.855 1.00 97.62 215 ARG A CA 1
ATOM 1730 C C . ARG A 1 215 ? -10.979 -0.434 2.534 1.00 97.62 215 ARG A C 1
ATOM 1732 O O . ARG A 1 215 ? -10.280 -0.693 1.557 1.00 97.62 215 ARG A O 1
ATOM 1739 N N . ALA A 1 216 ? -11.999 0.420 2.493 1.00 97.38 216 ALA A N 1
ATOM 1740 C CA . ALA A 1 216 ? -12.333 1.174 1.290 1.00 97.38 216 ALA A CA 1
ATOM 1741 C C . ALA A 1 216 ? -11.200 2.142 0.905 1.00 97.38 216 ALA A C 1
ATOM 1743 O O . ALA A 1 216 ? -10.867 2.271 -0.275 1.00 97.38 216 ALA A O 1
ATOM 1744 N N . GLU A 1 217 ? -10.560 2.779 1.888 1.00 96.44 217 GLU A N 1
ATOM 1745 C CA . GLU A 1 217 ? -9.408 3.646 1.648 1.00 96.44 217 GLU A CA 1
ATOM 1746 C C . GLU A 1 217 ? -8.189 2.870 1.134 1.00 96.44 217 GLU A C 1
ATOM 1748 O O . GLU A 1 217 ? -7.583 3.280 0.141 1.00 96.44 217 GLU A O 1
ATOM 1753 N N . VAL A 1 218 ? -7.863 1.731 1.751 1.00 97.69 218 VAL A N 1
ATOM 1754 C CA . VAL A 1 218 ? -6.762 0.862 1.312 1.00 97.69 218 VAL A CA 1
ATOM 1755 C C . VAL A 1 218 ? -6.984 0.404 -0.127 1.00 97.69 218 VAL A C 1
ATOM 1757 O O . VAL A 1 218 ? -6.085 0.556 -0.947 1.00 97.69 218 VAL A O 1
ATOM 1760 N N . GLN A 1 219 ? -8.190 -0.055 -0.477 1.00 97.06 219 GLN A N 1
ATOM 1761 C CA . GLN A 1 219 ? -8.512 -0.452 -1.853 1.00 97.06 219 GLN A CA 1
ATOM 1762 C C . GLN A 1 219 ? -8.322 0.702 -2.845 1.00 97.06 219 GLN A C 1
ATOM 1764 O O . GLN A 1 219 ? -7.732 0.523 -3.913 1.00 97.06 219 GLN A O 1
ATOM 1769 N N . ARG A 1 220 ? -8.761 1.913 -2.481 1.00 97.44 220 ARG A N 1
ATOM 1770 C CA . ARG A 1 220 ? -8.564 3.113 -3.305 1.00 97.44 220 ARG A CA 1
ATOM 1771 C C . ARG A 1 220 ? -7.077 3.402 -3.541 1.00 97.44 220 ARG A C 1
ATOM 1773 O O . ARG A 1 220 ? -6.687 3.724 -4.665 1.00 97.44 220 ARG A O 1
ATOM 1780 N N . LEU A 1 221 ? -6.254 3.298 -2.495 1.00 97.69 221 LEU A N 1
ATOM 1781 C CA . LEU A 1 221 ? -4.809 3.529 -2.572 1.00 97.69 221 LEU A CA 1
ATOM 1782 C C . LEU A 1 221 ? -4.096 2.437 -3.378 1.00 97.69 221 LEU A C 1
ATOM 1784 O O . LEU A 1 221 ? -3.255 2.762 -4.214 1.00 97.69 221 LEU A O 1
ATOM 1788 N N . GLU A 1 222 ? -4.462 1.170 -3.193 1.00 96.88 222 GLU A N 1
ATOM 1789 C CA . GLU A 1 222 ? -3.917 0.041 -3.954 1.00 96.88 222 GLU A CA 1
ATOM 1790 C C . GLU A 1 222 ? -4.198 0.179 -5.452 1.00 96.88 222 GLU A C 1
ATOM 1792 O O . GLU A 1 222 ? -3.304 -0.017 -6.279 1.00 96.88 222 GLU A O 1
ATOM 1797 N N . GLU A 1 223 ? -5.415 0.571 -5.836 1.00 95.81 223 GLU A N 1
ATOM 1798 C CA . GLU A 1 223 ? -5.741 0.818 -7.240 1.00 95.81 223 GLU A CA 1
ATOM 1799 C C . GLU A 1 223 ? -4.944 1.984 -7.829 1.00 95.81 223 GLU A C 1
ATOM 1801 O O . GLU A 1 223 ? -4.481 1.904 -8.974 1.00 95.81 223 GLU A O 1
ATOM 1806 N N . GLN A 1 224 ? -4.775 3.070 -7.070 1.00 96.25 224 GLN A N 1
ATOM 1807 C CA . GLN A 1 224 ? -3.956 4.203 -7.492 1.00 96.25 224 GLN A CA 1
ATOM 1808 C C . GLN A 1 224 ? -2.491 3.785 -7.663 1.00 96.25 224 GLN A C 1
ATOM 1810 O O . GLN A 1 224 ? -1.867 4.120 -8.676 1.00 96.25 224 GLN A O 1
ATOM 1815 N N . GLU A 1 225 ? -1.951 3.014 -6.718 1.00 95.75 225 GLU A N 1
ATOM 1816 C CA . GLU A 1 225 ? -0.589 2.498 -6.790 1.00 95.75 225 GLU A CA 1
ATOM 1817 C C . GLU A 1 225 ? -0.420 1.551 -7.982 1.00 95.75 225 GLU A C 1
ATOM 1819 O O . GLU A 1 225 ? 0.573 1.651 -8.705 1.00 95.75 225 GLU A O 1
ATOM 1824 N N . ARG A 1 226 ? -1.409 0.690 -8.257 1.00 97.56 226 ARG A N 1
ATOM 1825 C CA . ARG A 1 226 ? -1.408 -0.200 -9.425 1.00 97.56 226 ARG A CA 1
ATOM 1826 C C . ARG A 1 226 ? -1.294 0.598 -10.722 1.00 97.56 226 ARG A C 1
ATOM 1828 O O . ARG A 1 226 ? -0.409 0.312 -11.527 1.00 97.56 226 ARG A O 1
ATOM 1835 N N . ARG A 1 227 ? -2.121 1.637 -10.899 1.00 96.50 227 ARG A N 1
ATOM 1836 C CA . ARG A 1 227 ? -2.075 2.514 -12.087 1.00 96.50 227 ARG A CA 1
ATOM 1837 C C . ARG A 1 227 ? -0.717 3.202 -12.228 1.00 96.50 227 ARG A C 1
ATOM 1839 O O . ARG A 1 227 ? -0.125 3.178 -13.305 1.00 96.50 227 ARG A O 1
ATOM 1846 N N . HIS A 1 228 ? -0.195 3.766 -11.139 1.00 97.00 228 HIS A N 1
ATOM 1847 C CA . HIS A 1 228 ? 1.102 4.442 -11.151 1.00 97.00 228 HIS A CA 1
ATOM 1848 C C . HIS A 1 228 ? 2.259 3.471 -11.439 1.00 97.00 228 HIS A C 1
ATOM 1850 O O . HIS A 1 228 ? 3.185 3.797 -12.183 1.00 97.00 228 HIS A O 1
ATOM 1856 N N . ARG A 1 229 ? 2.208 2.251 -10.894 1.00 97.12 229 ARG A N 1
ATOM 1857 C CA . ARG A 1 229 ? 3.201 1.199 -11.139 1.00 97.12 229 ARG A CA 1
ATOM 1858 C C . ARG A 1 229 ? 3.196 0.759 -12.600 1.00 97.12 229 ARG A C 1
ATOM 1860 O O . ARG A 1 229 ? 4.263 0.666 -13.203 1.00 97.12 229 ARG A O 1
ATOM 1867 N N . GLU A 1 230 ? 2.018 0.542 -13.179 1.00 97.44 230 GLU A N 1
ATOM 1868 C CA . GLU A 1 230 ? 1.869 0.211 -14.599 1.00 97.44 230 GLU A CA 1
ATOM 1869 C C . GLU A 1 230 ? 2.413 1.325 -15.504 1.00 97.44 230 GLU A C 1
ATOM 1871 O O . GLU A 1 230 ? 3.148 1.042 -16.453 1.00 97.44 230 GLU A O 1
ATOM 1876 N N . GLU A 1 231 ? 2.112 2.593 -15.204 1.00 96.44 231 GLU A N 1
ATOM 1877 C CA . GLU A 1 231 ? 2.649 3.722 -15.966 1.00 96.44 231 GLU A CA 1
ATOM 1878 C C . GLU A 1 231 ? 4.175 3.819 -15.835 1.00 96.44 231 GLU A C 1
ATOM 1880 O O . GLU A 1 231 ? 4.876 3.944 -16.843 1.00 96.44 231 GLU A O 1
ATOM 1885 N N . LYS A 1 232 ? 4.712 3.691 -14.617 1.00 97.81 232 LYS A N 1
ATOM 1886 C CA . LYS A 1 232 ? 6.157 3.715 -14.362 1.00 97.81 232 LYS A CA 1
ATOM 1887 C C . LYS A 1 232 ? 6.884 2.613 -15.130 1.00 97.81 232 LYS A C 1
ATOM 1889 O O . LYS A 1 232 ? 7.916 2.882 -15.744 1.00 97.81 232 LYS A O 1
ATOM 1894 N N . GLU A 1 233 ? 6.343 1.397 -15.149 1.00 97.44 233 GLU A N 1
ATOM 1895 C CA . GLU A 1 233 ? 6.908 0.286 -15.921 1.00 97.44 233 GLU A CA 1
ATOM 1896 C C . GLU A 1 233 ? 6.848 0.546 -17.432 1.00 97.44 233 GLU A C 1
ATOM 1898 O O . GLU A 1 233 ? 7.825 0.291 -18.139 1.00 97.44 233 GLU A O 1
ATOM 1903 N N . ARG A 1 234 ? 5.756 1.131 -17.946 1.00 97.44 234 ARG A N 1
ATOM 1904 C CA . ARG A 1 234 ? 5.677 1.546 -19.360 1.00 97.44 234 ARG A CA 1
ATOM 1905 C C . ARG A 1 234 ? 6.737 2.592 -19.704 1.00 97.44 234 ARG A C 1
ATOM 1907 O O . ARG A 1 234 ? 7.440 2.433 -20.699 1.00 97.44 234 ARG A O 1
ATOM 1914 N N . ARG A 1 235 ? 6.903 3.623 -18.870 1.00 97.00 235 ARG A N 1
ATOM 1915 C CA . ARG A 1 235 ? 7.929 4.665 -19.056 1.00 97.00 235 ARG A CA 1
ATOM 1916 C C . ARG A 1 235 ? 9.340 4.089 -18.996 1.00 97.00 235 ARG A C 1
ATOM 1918 O O . ARG A 1 235 ? 10.177 4.444 -19.820 1.00 97.00 235 ARG A O 1
ATOM 1925 N N . LYS A 1 236 ? 9.597 3.163 -18.069 1.00 97.62 236 LYS A N 1
ATOM 1926 C CA . LYS A 1 236 ? 10.887 2.475 -17.947 1.00 97.62 236 LYS A CA 1
ATOM 1927 C C . LYS A 1 236 ? 11.214 1.667 -19.202 1.00 97.62 236 LYS A C 1
ATOM 1929 O O . LYS A 1 236 ? 12.337 1.760 -19.686 1.00 97.62 236 LYS A O 1
ATOM 1934 N N . LYS A 1 237 ? 10.244 0.927 -19.754 1.00 97.50 237 LYS A N 1
ATOM 1935 C CA . LYS A 1 237 ? 10.415 0.182 -21.013 1.00 97.50 237 LYS A CA 1
ATOM 1936 C C . LYS A 1 237 ? 10.723 1.111 -22.187 1.00 97.50 237 LYS A C 1
ATOM 1938 O O . LYS A 1 237 ? 11.707 0.890 -22.880 1.00 97.50 237 LYS A O 1
ATOM 1943 N N . GLN A 1 238 ? 9.958 2.194 -22.342 1.00 96.50 238 GLN A N 1
ATOM 1944 C CA . GLN A 1 238 ? 10.208 3.200 -23.382 1.00 96.50 238 GLN A CA 1
ATOM 1945 C C . GLN A 1 238 ? 11.613 3.804 -23.266 1.00 96.50 238 GLN A C 1
ATOM 1947 O O . GLN A 1 238 ? 12.344 3.872 -24.251 1.00 96.50 238 GLN A O 1
ATOM 1952 N N . GLN A 1 239 ? 12.020 4.199 -22.057 1.00 96.62 239 GLN A N 1
ATOM 1953 C CA . GLN A 1 239 ? 13.351 4.755 -21.829 1.00 96.62 239 GLN A CA 1
ATOM 1954 C C . GLN A 1 239 ? 14.449 3.732 -22.125 1.00 96.62 239 GLN A C 1
ATOM 1956 O O . GLN A 1 239 ? 15.471 4.079 -22.713 1.00 96.62 239 GLN A O 1
ATOM 1961 N N . TRP A 1 240 ? 14.240 2.472 -21.746 1.00 97.56 240 TRP A N 1
ATOM 1962 C CA . TRP A 1 240 ? 15.182 1.394 -22.024 1.00 97.56 240 TRP A CA 1
ATOM 1963 C C . TRP A 1 240 ? 15.361 1.177 -23.531 1.00 97.56 240 TRP A C 1
ATOM 1965 O O . TRP A 1 240 ? 16.494 1.105 -23.998 1.00 97.56 240 TRP A O 1
ATOM 1975 N N . GLU A 1 241 ? 14.274 1.173 -24.305 1.00 97.56 241 GLU A N 1
ATOM 1976 C CA . GLU A 1 241 ? 14.329 1.079 -25.769 1.00 97.56 241 GLU A CA 1
ATOM 1977 C C . GLU A 1 241 ? 15.062 2.268 -26.407 1.00 97.56 241 GLU A C 1
ATOM 1979 O O . GLU A 1 241 ? 15.855 2.078 -27.332 1.00 97.56 241 GLU A O 1
ATOM 1984 N N . ILE A 1 242 ? 14.834 3.490 -25.911 1.00 97.38 242 ILE A N 1
ATOM 1985 C CA . ILE A 1 242 ? 15.534 4.695 -26.382 1.00 97.38 242 ILE A CA 1
ATOM 1986 C C . ILE A 1 242 ? 17.035 4.574 -26.114 1.00 97.38 242 ILE A C 1
ATOM 1988 O O . ILE A 1 242 ? 17.838 4.792 -27.020 1.00 97.38 242 ILE A O 1
ATOM 1992 N N . VAL A 1 243 ? 17.421 4.192 -24.894 1.00 97.94 243 VAL A N 1
ATOM 1993 C CA . VAL A 1 243 ? 18.830 4.017 -24.513 1.00 97.94 243 VAL A CA 1
ATOM 1994 C C . VAL A 1 243 ? 19.481 2.897 -25.322 1.00 97.94 243 VAL A C 1
ATOM 1996 O O . VAL A 1 243 ? 20.607 3.062 -25.788 1.00 97.94 243 VAL A O 1
ATOM 1999 N N . HIS A 1 244 ? 18.777 1.786 -25.545 1.00 97.81 244 HIS A N 1
ATOM 2000 C CA . HIS A 1 244 ? 19.266 0.682 -26.366 1.00 97.81 244 HIS A CA 1
ATOM 2001 C C . HIS A 1 244 ? 19.566 1.145 -27.795 1.00 97.81 244 HIS A C 1
ATOM 2003 O O . HIS A 1 244 ? 20.694 1.006 -28.264 1.00 97.81 244 HIS A O 1
ATOM 2009 N N . LYS A 1 245 ? 18.591 1.784 -28.455 1.00 97.62 245 LYS A N 1
ATOM 2010 C CA . LYS A 1 245 ? 18.766 2.336 -29.807 1.00 97.62 245 LYS A CA 1
ATOM 2011 C C . LYS A 1 245 ? 19.881 3.377 -29.851 1.00 97.62 245 LYS A C 1
ATOM 2013 O O . LYS A 1 245 ? 20.691 3.366 -30.774 1.00 97.62 245 LYS A O 1
ATOM 2018 N N . HIS A 1 246 ? 19.964 4.249 -28.848 1.00 97.69 246 HIS A N 1
ATOM 2019 C CA . HIS A 1 246 ? 21.033 5.237 -28.754 1.00 97.69 246 HIS A CA 1
ATOM 2020 C C . HIS A 1 246 ? 22.409 4.560 -28.690 1.00 97.69 246 HIS A C 1
ATOM 2022 O O . HIS A 1 246 ? 23.302 4.914 -29.457 1.00 97.69 246 HIS A O 1
ATOM 2028 N N . ASN A 1 247 ? 22.574 3.537 -27.850 1.00 97.88 247 ASN A N 1
ATOM 2029 C CA . ASN A 1 247 ? 23.823 2.784 -27.750 1.00 97.88 247 ASN A CA 1
ATOM 2030 C C . ASN A 1 247 ? 24.185 2.085 -29.066 1.00 97.88 247 ASN A C 1
ATOM 2032 O O . ASN A 1 247 ? 25.326 2.194 -29.507 1.00 97.88 247 ASN A O 1
ATOM 2036 N N . GLU A 1 248 ? 23.224 1.446 -29.736 1.00 97.88 248 GLU A N 1
ATOM 2037 C CA . GLU A 1 248 ? 23.446 0.845 -31.057 1.00 97.88 248 GLU A CA 1
ATOM 2038 C C . GLU A 1 248 ? 23.888 1.887 -32.091 1.00 97.88 248 GLU A C 1
ATOM 2040 O O . GLU A 1 248 ? 24.839 1.666 -32.840 1.00 97.88 248 GLU A O 1
ATOM 2045 N N . THR A 1 249 ? 23.214 3.041 -32.141 1.00 97.31 249 THR A N 1
ATOM 2046 C CA . THR A 1 249 ? 23.583 4.120 -33.069 1.00 97.31 249 THR A CA 1
ATOM 2047 C C . THR A 1 249 ? 24.960 4.692 -32.753 1.00 97.31 249 THR A C 1
ATOM 2049 O O . THR A 1 249 ? 25.758 4.874 -33.669 1.00 97.31 249 THR A O 1
ATOM 2052 N N . SER A 1 250 ? 25.279 4.893 -31.473 1.00 97.38 250 SER A N 1
ATOM 2053 C CA . SER A 1 250 ? 26.586 5.362 -31.014 1.00 97.38 250 SER A CA 1
ATOM 2054 C C . SER A 1 250 ? 27.698 4.393 -31.422 1.00 97.38 250 SER A C 1
ATOM 2056 O O . SER A 1 250 ? 28.692 4.813 -32.010 1.00 97.38 250 SER A O 1
ATOM 2058 N N . GLN A 1 251 ? 27.499 3.084 -31.232 1.00 96.88 251 GLN A N 1
ATOM 2059 C CA . GLN A 1 251 ? 28.449 2.056 -31.670 1.00 96.88 251 GLN A CA 1
ATOM 2060 C C . GLN A 1 251 ? 28.634 2.047 -33.190 1.00 96.88 251 GLN A C 1
ATOM 2062 O O . GLN A 1 251 ? 29.766 1.978 -33.665 1.00 96.88 251 GLN A O 1
ATOM 2067 N N . LYS A 1 252 ? 27.552 2.171 -33.970 1.00 97.50 252 LYS A N 1
ATOM 2068 C CA . LYS A 1 252 ? 27.634 2.257 -35.440 1.00 97.50 252 LYS A CA 1
ATOM 2069 C C . LYS A 1 252 ? 28.406 3.495 -35.897 1.00 97.50 252 LYS A C 1
ATOM 2071 O O . LYS A 1 252 ? 29.228 3.401 -36.807 1.00 97.50 252 LYS A O 1
ATOM 2076 N N . ILE A 1 253 ? 28.166 4.645 -35.265 1.00 97.31 253 ILE A N 1
ATOM 2077 C CA . ILE A 1 253 ? 28.882 5.893 -35.556 1.00 97.31 253 ILE A CA 1
ATOM 2078 C C . ILE A 1 253 ? 30.361 5.754 -35.182 1.00 97.31 253 ILE A C 1
ATOM 2080 O O . ILE A 1 253 ? 31.220 6.099 -35.991 1.00 97.31 253 ILE A O 1
ATOM 2084 N N . ALA A 1 254 ? 30.665 5.194 -34.009 1.00 96.81 254 ALA A N 1
ATOM 2085 C CA . ALA A 1 254 ? 32.032 4.953 -33.562 1.00 96.81 254 ALA A CA 1
ATOM 2086 C C . ALA A 1 254 ? 32.781 3.994 -34.500 1.00 96.81 254 ALA A C 1
ATOM 2088 O O . ALA A 1 254 ? 33.900 4.295 -34.907 1.00 96.81 254 ALA A O 1
ATOM 2089 N N . ALA A 1 255 ? 32.154 2.889 -34.914 1.00 97.06 255 ALA A N 1
ATOM 2090 C CA . ALA A 1 255 ? 32.729 1.942 -35.867 1.00 97.06 255 ALA A CA 1
ATOM 2091 C C . ALA A 1 255 ? 32.984 2.589 -37.236 1.00 97.06 255 ALA A C 1
ATOM 2093 O O . ALA A 1 255 ? 34.050 2.399 -37.818 1.00 97.06 255 ALA A O 1
ATOM 2094 N N . ARG A 1 256 ? 32.045 3.408 -37.732 1.00 96.75 256 ARG A N 1
ATOM 2095 C CA . ARG A 1 256 ? 32.231 4.174 -38.972 1.00 96.75 256 ARG A CA 1
ATOM 2096 C C . ARG A 1 256 ? 33.394 5.156 -38.856 1.00 96.75 256 ARG A C 1
ATOM 2098 O O . ARG A 1 256 ? 34.222 5.202 -39.760 1.00 96.75 256 ARG A O 1
ATOM 2105 N N . ALA A 1 257 ? 33.454 5.935 -37.779 1.00 96.94 257 ALA A N 1
ATOM 2106 C CA . ALA A 1 257 ? 34.522 6.906 -37.558 1.00 96.94 257 ALA A CA 1
ATOM 2107 C C . ALA A 1 257 ? 35.890 6.215 -37.429 1.00 96.94 257 ALA A 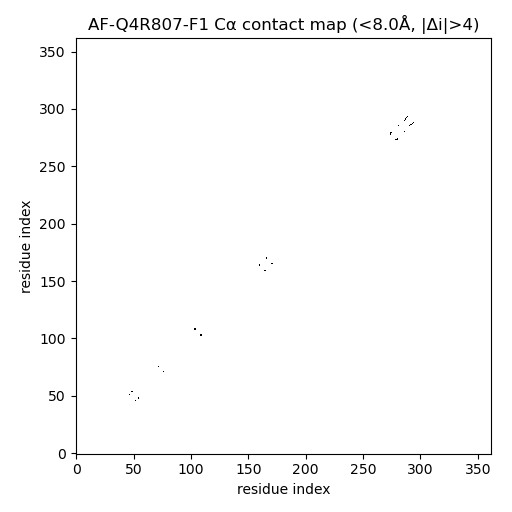C 1
ATOM 2109 O O . ALA A 1 257 ? 36.870 6.669 -38.017 1.00 96.94 257 ALA A O 1
ATOM 2110 N N . PHE A 1 258 ? 35.941 5.082 -36.721 1.00 96.12 258 PHE A N 1
ATOM 2111 C CA . PHE A 1 258 ? 37.135 4.249 -36.610 1.00 96.12 258 PHE A CA 1
ATOM 2112 C C . PHE A 1 258 ? 37.582 3.723 -37.974 1.00 96.12 258 PHE A C 1
ATOM 2114 O O . PHE A 1 258 ? 38.740 3.900 -38.336 1.00 96.12 258 PHE A O 1
ATOM 2121 N N . ALA A 1 259 ? 36.665 3.146 -38.756 1.00 96.00 259 ALA A N 1
ATOM 2122 C CA . ALA A 1 259 ? 36.966 2.667 -40.098 1.00 96.00 259 ALA A CA 1
ATOM 2123 C C . ALA A 1 259 ? 37.469 3.807 -40.992 1.00 96.00 259 ALA A C 1
ATOM 2125 O O . ALA A 1 259 ? 38.506 3.665 -41.622 1.00 96.00 259 ALA A O 1
ATOM 2126 N N . GLN A 1 260 ? 36.803 4.964 -41.006 1.00 94.75 260 GLN A N 1
ATOM 2127 C CA . GLN A 1 260 ? 37.242 6.114 -41.803 1.00 94.75 260 GLN A CA 1
ATOM 2128 C C . GLN A 1 260 ? 38.662 6.559 -41.449 1.00 94.75 260 GLN A C 1
ATOM 2130 O O . GLN A 1 260 ? 39.468 6.757 -42.352 1.00 94.75 260 GLN A O 1
ATOM 2135 N N . ARG A 1 261 ? 38.982 6.675 -40.155 1.00 93.56 261 ARG A N 1
ATOM 2136 C CA . ARG A 1 261 ? 40.332 7.033 -39.706 1.00 93.56 261 ARG A CA 1
ATOM 2137 C C . ARG A 1 261 ? 41.355 5.956 -40.073 1.00 93.56 261 ARG A C 1
ATOM 2139 O O . ARG A 1 261 ? 42.401 6.276 -40.615 1.00 93.56 261 ARG A O 1
ATOM 2146 N N . TYR A 1 262 ? 41.032 4.688 -39.830 1.00 93.94 262 TYR A N 1
ATOM 2147 C CA . TYR A 1 262 ? 41.916 3.569 -40.146 1.00 93.94 262 TYR A CA 1
ATOM 2148 C C . TYR A 1 262 ? 42.194 3.460 -41.651 1.00 93.94 262 TYR A C 1
ATOM 2150 O O . TYR A 1 262 ? 43.343 3.314 -42.048 1.00 93.94 262 TYR A O 1
ATOM 2158 N N . LEU A 1 263 ? 41.166 3.587 -42.501 1.00 92.12 263 LEU A N 1
ATOM 2159 C CA . LEU A 1 263 ? 41.330 3.588 -43.956 1.00 92.12 263 LEU A CA 1
ATOM 2160 C C . LEU A 1 263 ? 42.101 4.820 -44.448 1.00 92.12 263 LEU A C 1
ATOM 2162 O O . LEU A 1 263 ? 42.890 4.688 -45.381 1.00 92.12 263 LEU A O 1
ATOM 2166 N N . ALA A 1 264 ? 41.898 5.992 -43.841 1.00 93.00 264 ALA A N 1
ATOM 2167 C CA . ALA A 1 264 ? 42.630 7.204 -44.205 1.00 93.00 264 ALA A CA 1
ATOM 2168 C C . ALA A 1 264 ? 44.143 7.064 -43.976 1.00 93.00 264 ALA A C 1
ATOM 2170 O O . ALA A 1 264 ? 44.910 7.577 -44.784 1.00 93.00 264 ALA A O 1
ATOM 2171 N N . ASP A 1 265 ? 44.561 6.337 -42.937 1.00 90.88 265 ASP A N 1
ATOM 2172 C CA . ASP A 1 265 ? 45.978 6.086 -42.644 1.00 90.88 265 ASP A CA 1
ATOM 2173 C C . ASP A 1 265 ? 46.523 4.868 -43.422 1.00 90.88 265 ASP A C 1
ATOM 2175 O O . ASP A 1 265 ? 47.658 4.878 -43.906 1.00 90.88 265 ASP A O 1
ATOM 2179 N N . LEU A 1 266 ? 45.709 3.819 -43.594 1.00 93.25 266 LEU A N 1
ATOM 2180 C CA . LEU A 1 266 ? 46.103 2.588 -44.284 1.00 93.25 266 LEU A CA 1
ATOM 2181 C C . LEU A 1 266 ? 46.290 2.798 -45.789 1.00 93.25 266 LEU A C 1
ATOM 2183 O O . LEU A 1 266 ? 47.250 2.274 -46.349 1.00 93.25 266 LEU A O 1
ATOM 2187 N N . LEU A 1 267 ? 45.396 3.543 -46.454 1.00 90.88 267 LEU A N 1
ATOM 2188 C CA . LEU A 1 267 ? 45.459 3.720 -47.907 1.00 90.88 267 LEU A CA 1
ATOM 2189 C C . LEU A 1 267 ? 46.796 4.349 -48.338 1.00 90.88 267 LEU A C 1
ATOM 2191 O O . LEU A 1 267 ? 47.493 3.708 -49.121 1.00 90.88 267 LEU A O 1
ATOM 2195 N N . PRO A 1 268 ? 47.235 5.515 -47.820 1.00 92.62 268 PRO A N 1
ATOM 2196 C CA . PRO A 1 268 ? 48.531 6.084 -48.188 1.00 92.62 268 PRO A CA 1
ATOM 2197 C C . PRO A 1 268 ? 49.708 5.167 -47.851 1.00 92.62 268 PRO A C 1
ATOM 2199 O O . PRO A 1 268 ? 50.655 5.103 -48.626 1.00 92.62 268 PRO A O 1
ATOM 2202 N N . SER A 1 269 ? 49.648 4.433 -46.733 1.00 92.00 269 SER A N 1
ATOM 2203 C CA . SER A 1 269 ? 50.709 3.501 -46.340 1.00 92.00 269 SER A CA 1
ATOM 2204 C C . SER A 1 269 ? 50.837 2.321 -47.309 1.00 92.00 269 SER A C 1
ATOM 2206 O O . SER A 1 269 ? 51.948 2.005 -47.728 1.00 92.00 269 SER A O 1
ATOM 2208 N N . VAL A 1 270 ? 49.720 1.708 -47.713 1.00 92.00 270 VAL A N 1
ATOM 2209 C CA . VAL A 1 270 ? 49.705 0.601 -48.684 1.00 92.00 270 VAL A CA 1
ATOM 2210 C C . VAL A 1 270 ? 50.032 1.096 -50.092 1.00 92.00 270 VAL A C 1
ATOM 2212 O O . VAL A 1 270 ? 50.794 0.453 -50.801 1.00 92.00 270 VAL A O 1
ATOM 2215 N N . PHE A 1 271 ? 49.504 2.250 -50.512 1.00 88.50 271 PHE A N 1
ATOM 2216 C CA . PHE A 1 271 ? 49.867 2.846 -51.801 1.00 88.50 271 PHE A CA 1
ATOM 2217 C C . PHE A 1 271 ? 51.348 3.248 -51.847 1.00 88.50 271 PHE A C 1
ATOM 2219 O O . PHE A 1 271 ? 51.974 3.105 -52.895 1.00 88.50 271 PHE A O 1
ATOM 2226 N N . GLY A 1 272 ? 51.909 3.716 -50.729 1.00 89.38 272 GLY A N 1
ATOM 2227 C CA . GLY A 1 272 ? 53.336 3.986 -50.570 1.00 89.38 272 GLY A CA 1
ATOM 2228 C C . GLY A 1 272 ? 54.168 2.712 -50.685 1.00 89.38 272 GLY A C 1
ATOM 2229 O O . GLY A 1 272 ? 55.018 2.632 -51.561 1.00 89.38 272 GLY A O 1
ATOM 2230 N N . SER A 1 273 ? 53.859 1.674 -49.901 1.00 90.50 273 SER A N 1
ATOM 2231 C CA . SER A 1 273 ? 54.604 0.408 -49.960 1.00 90.50 273 SER A CA 1
ATOM 2232 C C . SER A 1 273 ? 54.502 -0.276 -51.324 1.00 90.50 273 SER A C 1
ATOM 2234 O O . SER A 1 273 ? 55.481 -0.832 -51.810 1.00 90.50 273 SER A O 1
ATOM 2236 N N . LEU A 1 274 ? 53.339 -0.202 -51.974 1.00 89.31 274 LEU A N 1
ATOM 2237 C CA . LEU A 1 274 ? 53.124 -0.778 -53.295 1.00 89.31 274 LEU A CA 1
ATOM 2238 C C . LEU A 1 274 ? 53.878 0.007 -54.386 1.00 89.31 274 LEU A C 1
ATOM 2240 O O . LEU A 1 274 ? 54.419 -0.599 -55.314 1.00 89.31 274 LEU A O 1
ATOM 2244 N N . ARG A 1 275 ? 53.994 1.334 -54.236 1.00 85.50 275 ARG A N 1
ATOM 2245 C CA . ARG A 1 275 ? 54.860 2.181 -55.072 1.00 85.50 275 ARG A CA 1
ATOM 2246 C C . ARG A 1 275 ? 56.334 1.846 -54.864 1.00 85.50 275 ARG A C 1
ATOM 2248 O O . ARG A 1 275 ? 57.029 1.632 -55.847 1.00 85.50 275 ARG A O 1
ATOM 2255 N N . ASP A 1 276 ? 56.777 1.729 -53.615 1.00 85.81 276 ASP A N 1
ATOM 2256 C CA . ASP A 1 276 ? 58.164 1.394 -53.272 1.00 85.81 276 ASP A CA 1
ATOM 2257 C C . ASP A 1 276 ? 58.540 -0.022 -53.738 1.00 85.81 276 ASP A C 1
ATOM 2259 O O . ASP A 1 276 ? 59.668 -0.265 -54.158 1.00 85.81 276 ASP A O 1
ATOM 2263 N N . SER A 1 277 ? 57.583 -0.958 -53.732 1.00 84.50 277 SER A N 1
ATOM 2264 C CA . SER A 1 277 ? 57.750 -2.307 -54.294 1.00 84.50 277 SER A CA 1
ATOM 2265 C C . SER A 1 277 ? 57.757 -2.350 -55.829 1.00 84.50 277 SER A C 1
ATOM 2267 O O . SER A 1 277 ? 57.931 -3.420 -56.408 1.00 84.50 277 SER A O 1
ATOM 2269 N N . GLY A 1 278 ? 57.566 -1.202 -56.490 1.00 79.25 278 GLY A N 1
ATOM 2270 C CA . GLY A 1 278 ? 57.639 -1.068 -57.941 1.00 79.25 278 GLY A CA 1
ATOM 2271 C C . GLY A 1 278 ? 56.437 -1.633 -58.693 1.00 79.25 278 GLY A C 1
ATOM 2272 O O . GLY A 1 278 ? 56.581 -1.976 -59.855 1.00 79.25 278 GLY A O 1
ATOM 2273 N N . TYR A 1 279 ? 55.264 -1.769 -58.065 1.00 80.25 279 TYR A N 1
ATOM 2274 C CA . TYR A 1 279 ? 54.058 -2.275 -58.741 1.00 80.25 279 TYR A CA 1
ATOM 2275 C C . TYR A 1 279 ? 53.323 -1.189 -59.545 1.00 80.25 279 TYR A C 1
ATOM 2277 O O . TYR A 1 279 ? 52.644 -1.486 -60.527 1.00 80.25 279 TYR A O 1
ATOM 2285 N N . PHE A 1 280 ? 53.437 0.077 -59.130 1.00 79.00 280 PHE A N 1
ATOM 2286 C CA . PHE A 1 280 ? 52.964 1.211 -59.923 1.00 79.00 280 PHE A CA 1
ATOM 2287 C C . PHE A 1 280 ? 54.071 1.648 -60.879 1.00 79.00 280 PHE A C 1
ATOM 2289 O O . PHE A 1 280 ? 55.072 2.207 -60.439 1.00 79.00 280 PHE A O 1
ATOM 2296 N N . TYR A 1 281 ? 53.871 1.405 -62.170 1.00 76.69 281 TYR A N 1
ATOM 2297 C CA . TYR A 1 281 ? 54.767 1.851 -63.234 1.00 76.69 281 TYR A CA 1
ATOM 2298 C C . TYR A 1 281 ? 54.239 3.144 -63.854 1.00 76.69 281 TYR A C 1
ATOM 2300 O O . TYR A 1 281 ? 53.021 3.318 -63.969 1.00 76.69 281 TYR A O 1
ATOM 2308 N N . ASP A 1 282 ? 55.138 4.028 -64.285 1.00 82.56 282 ASP A N 1
ATOM 2309 C CA . ASP A 1 282 ? 54.750 5.119 -65.171 1.00 82.56 282 ASP A CA 1
ATOM 2310 C C . ASP A 1 282 ? 54.445 4.518 -66.557 1.00 82.56 282 ASP A C 1
ATOM 2312 O O . ASP A 1 282 ? 55.317 3.866 -67.144 1.00 82.56 282 ASP A O 1
ATOM 2316 N N . PRO A 1 283 ? 53.217 4.673 -67.090 1.00 80.88 283 PRO A N 1
ATOM 2317 C CA . PRO A 1 283 ? 52.873 4.158 -68.411 1.00 80.88 283 PRO A CA 1
ATOM 2318 C C . PRO A 1 283 ? 53.815 4.675 -69.504 1.00 80.88 283 PRO A C 1
ATOM 2320 O O . PRO A 1 283 ? 54.049 3.955 -70.468 1.00 80.88 283 PRO A O 1
ATOM 2323 N N . ILE A 1 284 ? 54.382 5.875 -69.347 1.00 81.25 284 ILE A N 1
ATOM 2324 C CA . ILE A 1 284 ? 55.313 6.461 -70.315 1.00 81.25 284 ILE A CA 1
ATOM 2325 C C . ILE A 1 284 ? 56.670 5.759 -70.242 1.00 81.25 284 ILE A C 1
ATOM 2327 O O . ILE A 1 284 ? 57.207 5.356 -71.268 1.00 81.25 284 ILE A O 1
ATOM 2331 N N . GLU A 1 285 ? 57.213 5.564 -69.039 1.00 81.94 285 GLU A N 1
ATOM 2332 C CA . GLU A 1 285 ? 58.482 4.851 -68.846 1.00 81.94 285 GLU A CA 1
ATOM 2333 C C . GLU A 1 285 ? 58.382 3.415 -69.371 1.00 81.94 285 GLU A C 1
ATOM 2335 O O . GLU A 1 285 ? 59.254 2.948 -70.101 1.00 81.94 285 GLU A O 1
ATOM 2340 N N . ARG A 1 286 ? 57.258 2.745 -69.101 1.00 82.12 286 ARG A N 1
ATOM 2341 C CA . ARG A 1 286 ? 57.014 1.375 -69.553 1.00 82.12 286 ARG A CA 1
ATOM 2342 C C . ARG A 1 286 ? 56.848 1.264 -71.071 1.00 82.12 286 ARG A C 1
ATOM 2344 O O . ARG A 1 286 ? 57.316 0.290 -71.661 1.00 82.12 286 ARG A O 1
ATOM 2351 N N . ASP A 1 287 ? 56.192 2.237 -71.699 1.00 85.56 287 ASP A N 1
ATOM 2352 C CA . ASP A 1 287 ? 56.044 2.308 -73.157 1.00 85.56 287 ASP A CA 1
ATOM 2353 C C . ASP A 1 287 ? 57.378 2.636 -73.846 1.00 85.56 287 ASP A C 1
ATOM 2355 O O . ASP A 1 287 ? 57.701 2.082 -74.897 1.00 85.56 287 ASP A O 1
ATOM 2359 N N . ILE A 1 288 ? 58.227 3.447 -73.208 1.00 86.38 288 ILE A N 1
ATOM 2360 C CA . ILE A 1 288 ? 59.600 3.665 -73.671 1.00 86.38 288 ILE A CA 1
ATOM 2361 C C . ILE A 1 288 ? 60.409 2.363 -73.573 1.00 86.38 288 ILE A C 1
ATOM 2363 O O . ILE A 1 288 ? 61.070 1.982 -74.539 1.00 86.38 288 ILE A O 1
ATOM 2367 N N . GLU A 1 289 ? 60.338 1.656 -72.443 1.00 83.69 289 GLU A N 1
ATOM 2368 C CA . GLU A 1 289 ? 61.069 0.403 -72.225 1.00 83.69 289 GLU A CA 1
ATOM 2369 C C . GLU A 1 289 ? 60.639 -0.730 -73.166 1.00 83.69 289 GLU A C 1
ATOM 2371 O O . GLU A 1 289 ? 61.496 -1.442 -73.689 1.00 83.69 289 GLU A O 1
ATOM 2376 N N . ILE A 1 290 ? 59.329 -0.935 -73.357 1.00 86.19 290 ILE A N 1
ATOM 2377 C CA . ILE A 1 290 ? 58.805 -2.061 -74.149 1.00 86.19 290 ILE A CA 1
ATOM 2378 C C . ILE A 1 290 ? 58.621 -1.693 -75.624 1.00 86.19 290 ILE A C 1
ATOM 2380 O O . ILE A 1 290 ? 58.823 -2.538 -76.493 1.00 86.19 290 ILE A O 1
ATOM 2384 N N . GLY A 1 291 ? 58.197 -0.470 -75.925 1.00 87.12 291 GLY A N 1
ATOM 2385 C CA . GLY A 1 291 ? 57.886 -0.036 -77.284 1.00 87.12 291 GLY A CA 1
ATOM 2386 C C . GLY A 1 291 ? 59.081 0.624 -77.958 1.00 87.12 291 GLY A C 1
ATOM 2387 O O . GLY A 1 291 ? 59.602 0.121 -78.957 1.00 87.12 291 GLY A O 1
ATOM 2388 N N . PHE A 1 292 ? 59.528 1.753 -77.405 1.00 87.62 292 PHE A N 1
ATOM 2389 C CA . PHE A 1 292 ? 60.517 2.613 -78.059 1.00 87.62 292 PHE A CA 1
ATOM 2390 C C . PHE A 1 292 ? 61.920 2.003 -78.105 1.00 87.62 292 PHE A C 1
ATOM 2392 O O . PHE A 1 292 ? 62.536 2.012 -79.168 1.00 87.62 292 PHE A O 1
ATOM 2399 N N . LEU A 1 293 ? 62.440 1.470 -76.993 1.00 88.25 293 LEU A N 1
ATOM 2400 C CA . LEU A 1 293 ? 63.801 0.923 -76.954 1.00 88.25 293 LEU A CA 1
ATOM 2401 C C . LEU A 1 293 ? 63.974 -0.264 -77.915 1.00 88.25 293 LEU A C 1
ATOM 2403 O O . LEU A 1 293 ? 64.932 -0.235 -78.686 1.00 88.25 293 LEU A O 1
ATOM 2407 N N . PRO A 1 294 ? 63.075 -1.267 -77.972 1.00 93.44 294 PRO A N 1
ATOM 2408 C CA . PRO A 1 294 ? 63.203 -2.348 -78.948 1.00 93.44 294 PRO A CA 1
ATOM 2409 C C . PRO A 1 294 ? 63.055 -1.864 -80.388 1.00 93.44 294 PRO A C 1
ATOM 2411 O O . PRO A 1 294 ? 63.784 -2.330 -81.261 1.00 93.44 294 PRO A O 1
ATOM 2414 N N . TRP A 1 295 ? 62.157 -0.905 -80.643 1.00 92.38 295 TRP A N 1
ATOM 2415 C CA . TRP A 1 295 ? 62.032 -0.291 -81.963 1.00 92.38 295 TRP A CA 1
ATOM 2416 C C . TRP A 1 295 ? 63.322 0.430 -82.381 1.00 92.38 295 TRP A C 1
ATOM 2418 O O . TRP A 1 295 ? 63.816 0.197 -83.482 1.00 92.38 295 TRP A O 1
ATOM 2428 N N . LEU A 1 296 ? 63.908 1.239 -81.493 1.00 92.25 296 LEU A N 1
ATOM 2429 C CA . LEU A 1 296 ? 65.163 1.949 -81.736 1.00 92.25 296 LEU A CA 1
ATOM 2430 C C . LEU A 1 296 ? 66.314 0.967 -81.972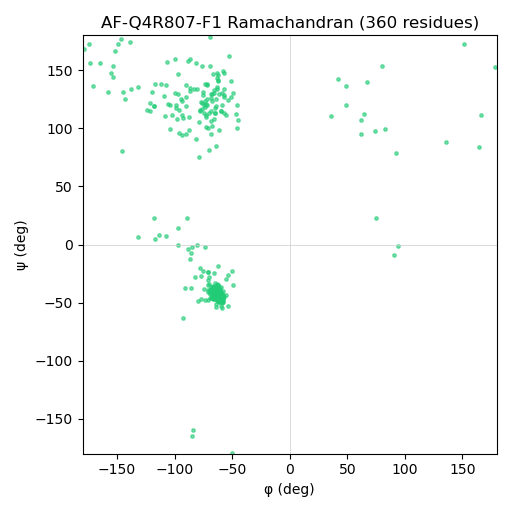 1.00 92.25 296 LEU A C 1
ATOM 2432 O O . LEU A 1 296 ? 67.082 1.145 -82.913 1.00 92.25 296 LEU A O 1
ATOM 2436 N N . MET A 1 297 ? 66.421 -0.079 -81.148 1.00 91.06 297 MET A N 1
ATOM 2437 C CA . MET A 1 297 ? 67.448 -1.112 -81.299 1.00 91.06 297 MET A CA 1
ATOM 2438 C C . MET A 1 297 ? 67.311 -1.852 -82.635 1.00 91.06 297 MET A C 1
ATOM 2440 O O . MET A 1 297 ? 68.320 -2.068 -83.299 1.00 91.06 297 MET A O 1
ATOM 2444 N N . ASN A 1 298 ? 66.086 -2.166 -83.067 1.00 91.62 298 ASN A N 1
ATOM 2445 C CA . ASN A 1 298 ? 65.820 -2.773 -84.373 1.00 91.62 298 ASN A CA 1
ATOM 2446 C C . ASN A 1 298 ? 66.174 -1.824 -85.533 1.00 91.62 298 ASN A C 1
ATOM 2448 O O . ASN A 1 298 ? 66.731 -2.244 -86.541 1.00 91.62 298 ASN A O 1
ATOM 2452 N N . GLU A 1 299 ? 65.890 -0.527 -85.411 1.00 92.38 299 GLU A N 1
ATOM 2453 C CA . GLU A 1 299 ? 66.252 0.434 -86.457 1.00 92.38 299 GLU A CA 1
ATOM 2454 C C . GLU A 1 299 ? 67.776 0.618 -86.554 1.00 92.38 299 GLU A C 1
ATOM 2456 O O . GLU A 1 299 ? 68.333 0.635 -87.652 1.00 92.38 299 GLU A O 1
ATOM 2461 N N . VAL A 1 300 ? 68.476 0.651 -85.414 1.00 92.00 300 VAL A N 1
ATOM 2462 C CA . VAL A 1 300 ? 69.947 0.616 -85.374 1.00 92.00 300 VAL A CA 1
ATOM 2463 C C . VAL A 1 300 ? 70.475 -0.672 -86.013 1.00 92.00 300 VAL A C 1
ATOM 2465 O O . VAL A 1 300 ? 71.392 -0.602 -86.833 1.00 92.00 300 VAL A O 1
ATOM 2468 N N . GLU A 1 301 ? 69.881 -1.827 -85.709 1.00 91.62 301 GLU A N 1
ATOM 2469 C CA . GLU A 1 301 ? 70.242 -3.112 -86.315 1.00 91.62 301 GLU A CA 1
ATOM 2470 C C . GLU A 1 301 ? 70.098 -3.073 -87.841 1.00 91.62 301 GLU A C 1
ATOM 2472 O O . GLU A 1 301 ? 71.076 -3.341 -88.537 1.00 91.62 301 GLU A O 1
ATOM 2477 N N . LYS A 1 302 ? 68.970 -2.589 -88.379 1.00 91.19 302 LYS A N 1
ATOM 2478 C CA . LYS A 1 302 ? 68.788 -2.404 -89.830 1.00 91.19 302 LYS A CA 1
ATOM 2479 C C . LYS A 1 302 ? 69.837 -1.486 -90.445 1.00 91.19 302 LYS A C 1
ATOM 2481 O O . LYS A 1 302 ? 70.373 -1.794 -91.505 1.00 91.19 302 LYS A O 1
ATOM 2486 N N . THR A 1 303 ? 70.155 -0.349 -89.819 1.00 89.81 303 THR A N 1
ATOM 2487 C CA . THR A 1 303 ? 71.206 0.540 -90.355 1.00 89.81 303 THR A CA 1
ATOM 2488 C C . THR A 1 303 ? 72.572 -0.146 -90.378 1.00 89.81 303 THR A C 1
ATOM 2490 O O . THR A 1 303 ? 73.351 0.050 -91.316 1.00 89.81 303 THR A O 1
ATOM 2493 N N . MET A 1 304 ? 72.854 -0.998 -89.390 1.00 87.75 304 MET A N 1
ATOM 2494 C CA . MET A 1 304 ? 74.071 -1.795 -89.349 1.00 87.75 304 MET A CA 1
ATOM 2495 C C . MET A 1 304 ? 74.059 -2.907 -90.405 1.00 87.75 304 MET A C 1
ATOM 2497 O O . MET A 1 304 ? 75.081 -3.112 -91.058 1.00 87.75 304 MET A O 1
ATOM 2501 N N . GLU A 1 305 ? 72.919 -3.555 -90.648 1.00 89.56 305 GLU A N 1
ATOM 2502 C CA . GLU A 1 305 ? 72.729 -4.507 -91.747 1.00 89.56 305 GLU A CA 1
ATOM 2503 C C . GLU A 1 305 ? 72.933 -3.842 -93.110 1.00 89.56 305 GLU A C 1
ATOM 2505 O O . GLU A 1 305 ? 73.713 -4.349 -93.909 1.00 89.56 305 GLU A O 1
ATOM 2510 N N . TYR A 1 306 ? 72.331 -2.675 -93.370 1.00 89.38 306 TYR A N 1
ATOM 2511 C CA . TYR A 1 306 ? 72.554 -1.923 -94.611 1.00 89.38 306 TYR A CA 1
ATOM 2512 C C . TYR A 1 306 ? 74.024 -1.529 -94.788 1.00 89.38 306 TYR A C 1
ATOM 2514 O O . TYR A 1 306 ? 74.566 -1.647 -95.886 1.00 89.38 306 TYR A O 1
ATOM 2522 N N . SER A 1 307 ? 74.694 -1.103 -93.713 1.00 87.19 307 SER A N 1
ATOM 2523 C CA . SER A 1 307 ? 76.134 -0.818 -93.721 1.00 87.19 307 SER A CA 1
ATOM 2524 C C . SER A 1 307 ? 76.962 -2.074 -94.017 1.00 87.19 307 SER A C 1
ATOM 2526 O O . SER A 1 307 ? 77.911 -2.027 -94.801 1.00 87.19 307 SER A O 1
ATOM 2528 N N . MET A 1 308 ? 76.584 -3.222 -93.451 1.00 86.69 308 MET A N 1
ATOM 2529 C CA . MET A 1 308 ? 77.242 -4.505 -93.691 1.00 86.69 308 MET A CA 1
ATOM 2530 C C . MET A 1 308 ? 77.022 -4.994 -95.125 1.00 86.69 308 MET A C 1
ATOM 2532 O O . MET A 1 308 ? 77.993 -5.342 -95.791 1.00 86.69 308 MET A O 1
ATOM 2536 N N . VAL A 1 309 ? 75.791 -4.939 -95.641 1.00 89.56 309 VAL A N 1
ATOM 2537 C CA . VAL A 1 309 ? 75.471 -5.248 -97.041 1.00 89.56 309 VAL A CA 1
ATOM 2538 C C . VAL A 1 309 ? 76.248 -4.318 -97.971 1.00 89.56 309 VAL A C 1
ATOM 2540 O O . VAL A 1 309 ? 76.929 -4.799 -98.873 1.00 89.56 309 VAL A O 1
ATOM 2543 N N . GLY A 1 310 ? 76.250 -3.008 -97.708 1.00 87.44 310 GLY A N 1
ATOM 2544 C CA . GLY A 1 310 ? 77.034 -2.032 -98.466 1.00 87.44 310 GLY A CA 1
ATOM 2545 C C . GLY A 1 310 ? 78.528 -2.369 -98.499 1.00 87.44 310 GLY A C 1
ATOM 2546 O O . GLY A 1 310 ? 79.136 -2.344 -99.568 1.00 87.44 310 GLY A O 1
ATOM 2547 N N . AR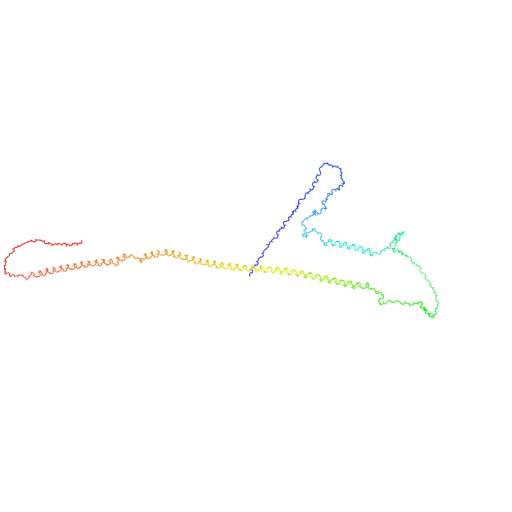G A 1 311 ? 79.111 -2.773 -97.361 1.00 88.12 311 ARG A N 1
ATOM 2548 C CA . ARG A 1 311 ? 80.497 -3.271 -97.296 1.00 88.12 311 ARG A CA 1
ATOM 2549 C C . ARG A 1 311 ? 80.693 -4.561 -98.093 1.00 88.12 311 ARG A C 1
ATOM 2551 O O . ARG A 1 311 ? 81.655 -4.643 -98.843 1.00 88.12 311 ARG A O 1
ATOM 2558 N N . THR A 1 312 ? 79.784 -5.535 -98.003 1.00 87.75 312 THR A N 1
ATOM 2559 C CA . THR A 1 312 ? 79.900 -6.791 -98.772 1.00 87.75 312 THR A CA 1
ATOM 2560 C C . THR A 1 312 ? 79.793 -6.576 -100.279 1.00 87.75 312 THR A C 1
ATOM 2562 O O . THR A 1 312 ? 80.551 -7.182 -101.030 1.00 87.75 312 THR A O 1
ATOM 2565 N N . VAL A 1 313 ? 78.900 -5.691 -100.734 1.00 89.12 313 VAL A N 1
ATOM 2566 C CA . VAL A 1 313 ? 78.768 -5.332 -102.152 1.00 89.12 313 VAL A CA 1
ATOM 2567 C C . VAL A 1 313 ? 80.019 -4.597 -102.622 1.00 89.12 313 VAL A C 1
ATOM 2569 O O . VAL A 1 313 ? 80.525 -4.899 -103.699 1.00 89.12 313 VAL A O 1
ATOM 2572 N N . LEU A 1 314 ? 80.560 -3.683 -101.811 1.00 89.56 314 LEU A N 1
ATOM 2573 C CA . LEU A 1 314 ? 81.827 -3.018 -102.109 1.00 89.56 314 LEU A CA 1
ATOM 2574 C C . LEU A 1 314 ? 82.977 -4.031 -102.218 1.00 89.56 314 LEU A C 1
ATOM 2576 O O . LEU A 1 314 ? 83.732 -3.978 -103.184 1.00 89.56 314 LEU A O 1
ATOM 2580 N N . ASP A 1 315 ? 83.076 -4.986 -101.292 1.00 87.94 315 ASP A N 1
ATOM 2581 C CA . ASP A 1 315 ? 84.083 -6.052 -101.329 1.00 87.94 315 ASP A CA 1
ATOM 2582 C C . ASP A 1 315 ? 83.914 -6.971 -102.552 1.00 87.94 315 ASP A C 1
ATOM 2584 O O . ASP A 1 315 ? 84.907 -7.358 -103.174 1.00 87.94 315 ASP A O 1
ATOM 2588 N N . MET A 1 316 ? 82.676 -7.301 -102.943 1.00 87.00 316 MET A N 1
ATOM 2589 C CA . MET A 1 316 ? 82.387 -8.043 -104.179 1.00 87.00 316 MET A CA 1
ATOM 2590 C C . MET A 1 316 ? 82.806 -7.254 -105.420 1.00 87.00 316 MET A C 1
ATOM 2592 O O . MET A 1 316 ? 83.446 -7.810 -106.307 1.00 87.00 316 MET A O 1
ATOM 2596 N N . LEU A 1 317 ? 82.512 -5.955 -105.466 1.00 87.12 317 LEU A N 1
ATOM 2597 C CA . LEU A 1 317 ? 82.881 -5.090 -106.583 1.00 87.12 317 LEU A CA 1
ATOM 2598 C C . LEU A 1 317 ? 84.405 -4.924 -106.678 1.00 87.12 317 LEU A C 1
ATOM 2600 O O . LEU A 1 317 ? 84.966 -4.968 -107.771 1.00 87.12 317 LEU A O 1
ATOM 2604 N N . ILE A 1 318 ? 85.097 -4.813 -105.538 1.00 87.25 318 ILE A N 1
ATOM 2605 C CA . ILE A 1 318 ? 86.563 -4.841 -105.477 1.00 87.25 318 ILE A CA 1
ATOM 2606 C C . ILE A 1 318 ? 87.089 -6.181 -106.011 1.00 87.25 318 ILE A C 1
ATOM 2608 O O . ILE A 1 318 ? 88.001 -6.169 -106.838 1.00 87.25 318 ILE A O 1
ATOM 2612 N N . ARG A 1 319 ? 86.510 -7.324 -105.609 1.00 87.38 319 ARG A N 1
ATOM 2613 C CA . ARG A 1 319 ? 86.879 -8.644 -106.157 1.00 87.38 319 ARG A CA 1
ATOM 2614 C C . ARG A 1 319 ? 86.675 -8.728 -107.668 1.00 87.38 319 ARG A C 1
ATOM 2616 O O . ARG A 1 319 ? 87.617 -9.106 -108.354 1.00 87.38 319 ARG A O 1
ATOM 2623 N N . GLU A 1 320 ? 85.520 -8.325 -108.197 1.00 86.94 320 GLU A N 1
ATOM 2624 C CA . GLU A 1 320 ? 85.256 -8.333 -109.645 1.00 86.94 320 GLU A CA 1
ATOM 2625 C C . GLU A 1 320 ? 86.239 -7.449 -110.422 1.00 86.94 320 GLU A C 1
ATOM 2627 O O . GLU A 1 320 ? 86.705 -7.821 -111.498 1.00 86.94 320 GLU A O 1
ATOM 2632 N N . VAL A 1 321 ? 86.569 -6.263 -109.899 1.00 86.38 321 VAL A N 1
ATOM 2633 C CA . VAL A 1 321 ? 87.553 -5.369 -110.528 1.00 86.38 321 VAL A CA 1
ATOM 2634 C C . VAL A 1 321 ? 88.946 -6.002 -110.518 1.00 86.38 321 VAL A C 1
ATOM 2636 O O . VAL A 1 321 ? 89.676 -5.878 -111.504 1.00 86.38 321 VAL A O 1
ATOM 2639 N N . VAL A 1 322 ? 89.323 -6.689 -109.436 1.00 85.31 322 VAL A N 1
ATOM 2640 C CA . VAL A 1 322 ? 90.595 -7.419 -109.344 1.00 85.31 322 VAL A CA 1
ATOM 2641 C C . VAL A 1 322 ? 90.617 -8.611 -110.306 1.00 85.31 322 VAL A C 1
ATOM 2643 O O . VAL A 1 322 ? 91.594 -8.752 -111.036 1.00 85.31 322 VAL A O 1
ATOM 2646 N N . GLU A 1 323 ? 89.549 -9.408 -110.390 1.00 83.12 323 GLU A N 1
ATOM 2647 C CA . GLU A 1 323 ? 89.427 -10.530 -111.335 1.00 83.12 323 GLU A CA 1
ATOM 2648 C C . GLU A 1 323 ? 89.442 -10.062 -112.792 1.00 83.12 323 GLU A C 1
ATOM 2650 O O . GLU A 1 323 ? 90.182 -10.616 -113.600 1.00 83.12 323 GLU A O 1
ATOM 2655 N N . LYS A 1 324 ? 88.712 -8.993 -113.142 1.00 81.12 324 LYS A N 1
ATOM 2656 C CA . LYS A 1 324 ? 88.777 -8.399 -114.488 1.00 81.12 324 LYS A CA 1
ATOM 2657 C C . LYS A 1 324 ? 90.181 -7.908 -114.820 1.00 81.12 324 LYS A C 1
ATOM 2659 O O . LYS A 1 324 ? 90.632 -8.106 -115.945 1.00 81.12 324 LYS A O 1
ATOM 2664 N N . ARG A 1 325 ? 90.894 -7.287 -113.871 1.00 78.75 325 ARG A N 1
ATOM 2665 C CA . ARG A 1 325 ? 92.301 -6.904 -114.080 1.00 78.75 325 ARG A CA 1
ATOM 2666 C C . ARG A 1 325 ? 93.202 -8.123 -114.256 1.00 78.75 325 ARG A C 1
ATOM 2668 O O . ARG A 1 325 ? 94.068 -8.072 -115.120 1.00 78.75 325 ARG A O 1
ATOM 2675 N N . LEU A 1 326 ? 92.993 -9.192 -113.488 1.00 79.25 326 LEU A N 1
ATOM 2676 C CA . LEU A 1 326 ? 93.738 -10.446 -113.620 1.00 79.25 326 LEU A CA 1
ATOM 2677 C C . LEU A 1 326 ? 93.504 -11.078 -115.004 1.00 79.25 326 LEU A C 1
ATOM 2679 O O . LEU A 1 326 ? 94.459 -11.349 -115.723 1.00 79.25 326 LEU A O 1
ATOM 2683 N N . TYR A 1 327 ? 92.241 -11.182 -115.428 1.00 77.19 327 TYR A N 1
ATOM 2684 C CA . TYR A 1 327 ? 91.838 -11.685 -116.743 1.00 77.19 327 TYR A CA 1
ATOM 2685 C C . TYR A 1 327 ? 92.417 -10.847 -117.891 1.00 77.19 327 TYR A C 1
ATOM 2687 O O . TYR A 1 327 ? 92.922 -11.390 -118.872 1.00 77.19 327 TYR A O 1
ATOM 2695 N N . MET A 1 328 ? 92.393 -9.513 -117.765 1.00 74.19 328 MET A N 1
ATOM 2696 C CA . MET A 1 328 ? 93.015 -8.606 -118.736 1.00 74.19 328 MET A CA 1
ATOM 2697 C C . MET A 1 328 ? 94.538 -8.727 -118.788 1.00 74.19 328 MET A C 1
ATOM 2699 O O . MET A 1 328 ? 95.113 -8.363 -119.809 1.00 74.19 328 MET A O 1
ATOM 2703 N N . TYR A 1 329 ? 95.191 -9.185 -117.720 1.00 70.94 329 TYR A N 1
ATOM 2704 C CA . TYR A 1 329 ? 96.620 -9.489 -117.731 1.00 70.94 329 TYR A CA 1
ATOM 2705 C C . TYR A 1 329 ? 96.894 -10.825 -118.431 1.00 70.94 329 TYR A C 1
ATOM 2707 O O . TYR A 1 329 ? 97.745 -10.862 -119.314 1.00 70.94 329 TYR A O 1
ATOM 2715 N N . GLU A 1 330 ? 96.138 -11.881 -118.115 1.00 64.75 330 GLU A N 1
ATOM 2716 C CA . GLU A 1 330 ? 96.296 -13.208 -118.734 1.00 64.75 330 GLU A CA 1
ATOM 2717 C C . GLU A 1 330 ? 95.985 -13.203 -120.244 1.00 64.75 330 GLU A C 1
ATOM 2719 O O . GLU A 1 330 ? 96.702 -13.821 -121.021 1.00 64.75 330 GLU A O 1
ATOM 2724 N N . HIS A 1 331 ? 94.985 -12.438 -120.701 1.00 57.16 331 HIS A N 1
ATOM 2725 C CA . HIS A 1 331 ? 94.612 -12.364 -122.126 1.00 57.16 331 HIS A CA 1
ATOM 2726 C C . HIS A 1 331 ? 95.430 -11.353 -122.954 1.00 57.16 331 HIS A C 1
ATOM 2728 O O . HIS A 1 331 ? 95.230 -11.246 -124.165 1.00 57.16 331 HIS A O 1
ATOM 2734 N N . LYS A 1 332 ? 96.358 -10.597 -122.346 1.00 56.19 332 LYS A N 1
ATOM 2735 C CA . LYS A 1 332 ? 97.242 -9.665 -123.076 1.00 56.19 332 LYS A CA 1
ATOM 2736 C C . LYS A 1 332 ? 98.532 -10.309 -123.590 1.00 56.19 332 LYS A C 1
ATOM 2738 O O . LYS A 1 332 ? 99.275 -9.633 -124.298 1.00 56.19 332 LYS A O 1
ATOM 2743 N N . GLU A 1 333 ? 98.786 -11.583 -123.287 1.00 46.97 333 GLU A N 1
ATOM 2744 C CA . GLU A 1 333 ? 99.932 -12.323 -123.836 1.00 46.97 333 GLU A CA 1
ATOM 2745 C C . GLU A 1 333 ? 99.650 -12.992 -125.200 1.00 46.97 333 GLU A C 1
ATOM 2747 O O . GLU A 1 333 ? 100.597 -13.356 -125.893 1.00 46.97 333 GLU A O 1
ATOM 2752 N N . GLU A 1 334 ? 98.394 -13.089 -125.665 1.00 38.59 334 GLU A N 1
ATOM 2753 C CA . GLU A 1 334 ? 98.046 -13.986 -126.788 1.00 38.59 334 GLU A CA 1
ATOM 2754 C C . GLU A 1 334 ? 97.592 -13.343 -128.115 1.00 38.59 334 GLU A C 1
ATOM 2756 O O . GLU A 1 334 ? 97.184 -14.068 -129.023 1.00 38.59 334 GLU A O 1
ATOM 2761 N N . THR A 1 335 ? 97.648 -12.022 -128.341 1.00 38.31 335 THR A N 1
ATOM 2762 C CA . THR A 1 335 ? 97.152 -11.496 -129.642 1.00 38.31 335 THR A CA 1
ATOM 2763 C C . THR A 1 335 ? 97.905 -10.288 -130.205 1.00 38.31 335 THR A C 1
ATOM 2765 O O . THR A 1 335 ? 97.442 -9.152 -130.179 1.00 38.31 335 THR A O 1
ATOM 2768 N N . HIS A 1 336 ? 99.054 -10.568 -130.829 1.00 32.94 336 HIS A N 1
ATOM 2769 C CA . HIS A 1 336 ? 99.620 -9.773 -131.924 1.00 32.94 336 HIS A CA 1
ATOM 2770 C C . HIS A 1 336 ? 99.170 -10.361 -133.279 1.00 32.94 336 HIS A C 1
ATOM 2772 O O . HIS A 1 336 ? 99.646 -11.437 -133.636 1.00 32.94 336 HIS A O 1
ATOM 2778 N N . ARG A 1 337 ? 98.318 -9.652 -134.045 1.00 30.58 337 ARG A N 1
ATOM 2779 C CA . ARG A 1 337 ? 98.340 -9.496 -135.530 1.00 30.58 337 ARG A CA 1
ATOM 2780 C C . ARG A 1 337 ? 97.018 -8.911 -136.066 1.00 30.58 337 ARG A C 1
ATOM 2782 O O . ARG A 1 337 ? 95.989 -9.574 -136.061 1.00 30.58 337 ARG A O 1
ATOM 2789 N N . SER A 1 338 ? 97.106 -7.679 -136.559 1.00 29.59 338 SER A N 1
ATOM 2790 C CA . SER A 1 338 ? 96.145 -6.922 -137.391 1.00 29.59 338 SER A CA 1
ATOM 2791 C C . SER A 1 338 ? 96.032 -7.525 -138.827 1.00 29.59 338 SER A C 1
ATOM 2793 O O . SER A 1 338 ? 96.794 -8.469 -139.076 1.00 29.59 338 SER A O 1
ATOM 2795 N N . PRO A 1 339 ? 95.200 -7.039 -139.802 1.00 45.81 339 PRO A N 1
ATOM 2796 C CA . PRO A 1 339 ? 94.901 -5.617 -140.101 1.00 45.81 339 PRO A CA 1
ATOM 2797 C C . PRO A 1 339 ? 93.499 -5.217 -140.675 1.00 45.81 339 PRO A C 1
ATOM 2799 O O . PRO A 1 339 ? 92.661 -6.045 -141.017 1.00 45.81 339 PRO A O 1
ATOM 2802 N N . GLU A 1 340 ? 93.346 -3.887 -140.742 1.00 28.97 340 GLU A N 1
ATOM 2803 C CA . GLU A 1 340 ? 92.470 -2.917 -141.466 1.00 28.97 340 GLU A CA 1
ATOM 2804 C C . GLU A 1 340 ? 92.347 -3.098 -143.018 1.00 28.97 340 GLU A C 1
ATOM 2806 O O . GLU A 1 340 ? 93.020 -4.018 -143.497 1.00 28.97 340 GLU A O 1
ATOM 2811 N N . PRO A 1 341 ? 91.587 -2.289 -143.844 1.00 48.56 341 PRO A N 1
ATOM 2812 C CA . PRO A 1 341 ? 91.316 -0.823 -143.713 1.00 48.56 341 PRO A CA 1
ATOM 2813 C C . PRO A 1 341 ? 90.000 -0.161 -144.263 1.00 48.56 341 PRO A C 1
ATOM 2815 O O . PRO A 1 341 ? 89.280 -0.739 -145.073 1.00 48.56 341 PRO A O 1
ATOM 2818 N N . GLU A 1 342 ? 89.802 1.101 -143.812 1.00 33.59 342 GLU A N 1
ATOM 2819 C CA . GLU A 1 342 ? 89.365 2.364 -144.500 1.00 33.59 342 GLU A CA 1
ATOM 2820 C C . GLU A 1 342 ? 87.923 2.501 -145.074 1.00 33.59 342 GLU A C 1
ATOM 2822 O O . GLU A 1 342 ? 87.342 1.543 -145.564 1.00 33.59 342 GLU A O 1
ATOM 2827 N N . ASP A 1 343 ? 87.192 3.630 -144.978 1.00 33.34 343 ASP A N 1
ATOM 2828 C CA . ASP A 1 343 ? 87.539 5.060 -145.124 1.00 33.34 343 ASP A CA 1
ATOM 2829 C C . ASP A 1 343 ? 86.601 6.022 -144.331 1.00 33.34 343 ASP A C 1
ATOM 2831 O O . ASP A 1 343 ? 85.424 5.745 -144.090 1.00 33.34 343 ASP A O 1
ATOM 2835 N N . GLU A 1 344 ? 87.157 7.182 -143.975 1.00 32.41 344 GLU A N 1
ATOM 2836 C CA . GLU A 1 344 ? 86.622 8.379 -143.283 1.00 32.41 344 GLU A CA 1
ATOM 2837 C C . GLU A 1 344 ? 85.924 9.375 -144.276 1.00 32.41 344 GLU A C 1
ATOM 2839 O O . GLU A 1 344 ? 85.713 8.984 -145.425 1.00 32.41 344 GLU A O 1
ATOM 2844 N N . PRO A 1 345 ? 85.617 10.676 -143.984 1.00 51.16 345 PRO A N 1
ATOM 2845 C CA . PRO A 1 345 ? 85.698 11.454 -142.727 1.00 51.16 345 PRO A CA 1
ATOM 2846 C C . PRO A 1 345 ? 84.503 12.407 -142.438 1.00 51.16 345 PRO A C 1
ATOM 2848 O O . PRO A 1 345 ? 83.686 12.720 -143.303 1.00 51.16 345 PRO A O 1
ATOM 2851 N N . GLY A 1 346 ? 84.516 13.018 -141.241 1.00 30.28 346 GLY A N 1
ATOM 2852 C CA . GLY A 1 346 ? 84.159 14.444 -141.100 1.00 30.28 346 GLY A CA 1
ATOM 2853 C C . GLY A 1 346 ? 83.229 14.833 -139.941 1.00 30.28 346 GLY A C 1
ATOM 2854 O O . GLY A 1 346 ? 82.024 14.953 -140.131 1.00 30.28 346 GLY A O 1
ATOM 2855 N N . GLY A 1 347 ? 83.792 15.115 -138.756 1.00 29.14 347 GLY A N 1
ATOM 2856 C CA . GLY A 1 347 ? 83.159 15.954 -137.711 1.00 29.14 347 GLY A CA 1
ATOM 2857 C C . GLY A 1 347 ? 83.401 17.463 -137.956 1.00 29.14 347 GLY A C 1
ATOM 2858 O O . GLY A 1 347 ? 83.812 17.795 -139.070 1.00 29.14 347 GLY A O 1
ATOM 2859 N N . PRO A 1 348 ? 83.281 18.388 -136.962 1.00 47.56 348 PRO A N 1
ATOM 2860 C CA . PRO A 1 348 ? 83.094 18.168 -135.511 1.00 47.56 348 PRO A CA 1
ATOM 2861 C C . PRO A 1 348 ? 82.232 19.221 -134.730 1.00 47.56 348 PRO A C 1
ATOM 2863 O O . PRO A 1 348 ? 81.895 20.280 -135.245 1.00 47.56 348 PRO A O 1
ATOM 2866 N N . GLY A 1 349 ? 82.017 18.958 -133.424 1.00 32.47 349 GLY A N 1
ATOM 2867 C CA . GLY A 1 349 ? 81.852 19.947 -132.324 1.00 32.47 349 GLY A CA 1
ATOM 2868 C C . GLY A 1 349 ? 80.476 20.619 -132.161 1.00 32.47 349 GLY A C 1
ATOM 2869 O O . GLY A 1 349 ? 79.756 20.794 -133.128 1.00 32.47 349 GLY A O 1
ATOM 2870 N N . ALA A 1 350 ? 80.014 21.096 -131.003 1.00 30.44 350 ALA A N 1
ATOM 2871 C CA . ALA A 1 350 ? 80.413 21.103 -129.592 1.00 30.44 350 ALA A CA 1
ATOM 2872 C C . ALA A 1 350 ? 79.290 21.874 -128.825 1.00 30.44 350 ALA A C 1
ATOM 2874 O O . ALA A 1 350 ? 78.538 22.603 -129.469 1.00 30.44 350 ALA A O 1
ATOM 2875 N N . VAL A 1 351 ? 79.282 21.816 -127.477 1.00 37.75 351 VAL A N 1
ATOM 2876 C CA . VAL A 1 351 ? 78.626 22.769 -126.522 1.00 37.75 351 VAL A CA 1
ATOM 2877 C C . VAL A 1 351 ? 77.111 22.516 -126.283 1.00 37.75 351 VAL A C 1
ATOM 2879 O O . VAL A 1 351 ? 76.310 22.680 -127.193 1.00 37.75 351 VAL A O 1
ATOM 2882 N N . THR A 1 352 ? 76.684 21.858 -125.183 1.00 34.25 352 THR A N 1
ATOM 2883 C CA . THR A 1 352 ? 76.260 22.410 -123.850 1.00 34.25 352 THR A CA 1
ATOM 2884 C C . THR A 1 352 ? 75.249 23.574 -123.976 1.00 34.25 352 THR A C 1
ATOM 2886 O O . THR A 1 352 ? 75.446 24.445 -124.804 1.00 34.25 352 THR A O 1
ATOM 2889 N N . GLU A 1 353 ? 74.150 23.738 -123.236 1.00 31.72 353 GLU A N 1
ATOM 2890 C CA . GLU A 1 353 ? 73.742 23.335 -121.889 1.00 31.72 353 GLU A CA 1
ATOM 2891 C C . GLU A 1 353 ? 72.245 23.718 -121.697 1.00 31.72 353 GLU A C 1
ATOM 2893 O O . GLU A 1 353 ? 71.758 24.635 -122.358 1.00 31.72 353 GLU A O 1
ATOM 2898 N N . SER A 1 354 ? 71.571 23.019 -120.773 1.00 33.38 354 SER A N 1
ATOM 2899 C CA . SER A 1 354 ? 70.424 23.437 -119.926 1.00 33.38 354 SER A CA 1
ATOM 2900 C C . SER A 1 354 ? 69.064 23.858 -120.534 1.00 33.38 354 SER A C 1
ATOM 2902 O O . SER A 1 354 ? 68.766 25.029 -120.758 1.00 33.38 354 SER A O 1
ATOM 2904 N N . LEU A 1 355 ? 68.164 22.869 -120.605 1.00 34.81 355 LEU A N 1
ATOM 2905 C CA . LEU A 1 355 ? 66.702 22.997 -120.518 1.00 34.81 355 LEU A CA 1
ATOM 2906 C C . LEU A 1 355 ? 66.256 22.958 -119.042 1.00 34.81 355 LEU A C 1
ATOM 2908 O O . LEU A 1 355 ? 66.736 22.106 -118.299 1.00 34.81 355 LEU A O 1
ATOM 2912 N N . GLU A 1 356 ? 65.393 23.911 -118.655 1.00 32.75 356 GLU A N 1
ATOM 2913 C CA . GLU A 1 356 ? 64.016 23.691 -118.146 1.00 32.75 356 GLU A CA 1
ATOM 2914 C C . GLU A 1 356 ? 63.789 22.527 -117.150 1.00 32.75 356 GLU A C 1
ATOM 2916 O O . GLU A 1 356 ? 64.282 21.426 -117.329 1.00 32.75 356 GLU A O 1
ATOM 2921 N N . ALA A 1 357 ? 62.960 22.584 -116.112 1.00 35.69 357 ALA A N 1
ATOM 2922 C CA . ALA A 1 357 ? 61.929 23.500 -115.646 1.00 35.69 357 ALA A CA 1
ATOM 2923 C C . ALA A 1 357 ? 61.460 23.003 -114.254 1.00 35.69 357 ALA A C 1
ATOM 2925 O O . ALA A 1 357 ? 61.792 21.891 -113.843 1.00 35.69 357 ALA A O 1
ATOM 2926 N N . SER A 1 358 ? 60.615 23.825 -113.616 1.00 39.03 358 SER A N 1
ATOM 2927 C CA . SER A 1 358 ? 59.496 23.478 -112.709 1.00 39.03 358 SER A CA 1
ATOM 2928 C C . SER A 1 358 ? 59.825 22.731 -111.406 1.00 39.03 358 SER A C 1
ATOM 2930 O O . SER A 1 358 ? 60.247 21.583 -111.414 1.00 39.03 358 SER A O 1
ATOM 2932 N N . GLU A 1 359 ? 59.752 23.395 -110.250 1.00 39.12 359 GLU A N 1
ATOM 2933 C CA . GLU A 1 359 ? 58.527 23.667 -109.457 1.00 39.12 359 GLU A CA 1
ATOM 2934 C C . GLU A 1 359 ? 57.850 22.407 -108.894 1.00 39.12 359 GLU A C 1
ATOM 2936 O O . GLU A 1 359 ? 57.215 21.656 -109.625 1.00 39.12 359 GLU A O 1
ATOM 2941 N N . PHE A 1 360 ? 57.894 22.271 -107.563 1.00 38.75 360 PHE A N 1
ATOM 2942 C CA . PHE A 1 360 ? 56.839 21.672 -106.738 1.00 38.75 360 PHE A CA 1
ATOM 2943 C C . PHE A 1 360 ? 56.784 22.422 -105.389 1.00 38.75 360 PHE A C 1
ATOM 2945 O O . PHE A 1 360 ? 57.847 22.634 -104.798 1.00 38.75 360 PHE A O 1
ATOM 2952 N N . PRO A 1 361 ? 55.599 22.850 -104.907 1.00 56.66 361 PRO A N 1
ATOM 2953 C CA . PRO A 1 361 ? 55.427 23.503 -103.608 1.00 56.66 361 PRO A CA 1
ATOM 2954 C C . PRO A 1 361 ? 54.921 22.533 -102.518 1.00 56.66 361 PRO A C 1
ATOM 2956 O O . PRO A 1 361 ? 54.287 21.525 -102.834 1.00 56.66 361 PRO A O 1
ATOM 2959 N N . GLU A 1 362 ? 55.137 22.902 -101.251 1.00 47.12 362 GLU A N 1
ATOM 2960 C CA . GLU A 1 362 ? 54.285 22.560 -100.093 1.00 47.12 362 GLU A CA 1
ATOM 2961 C C . GLU A 1 362 ? 53.656 23.839 -99.530 1.00 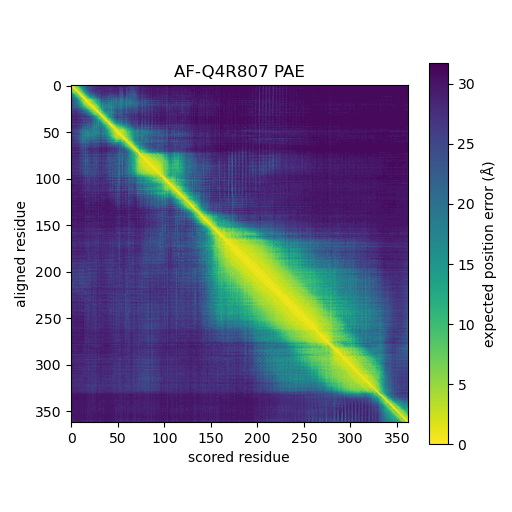47.12 362 GLU A C 1
ATOM 2963 O O . GLU A 1 362 ? 54.367 24.876 -99.501 1.00 47.12 362 GLU A O 1
#

InterPro domains:
  IPR009290 Radial spoke 3 [PF06098] (103-326)
  IPR009290 Radial spoke 3 [PTHR21648] (9-358)

Mean predicted aligned error: 23.43 Å

Secondary structure (DSSP, 8-state):
--------------------PPPPP------S--------PPP-----GGG-TTS--S-TT--------SS--HHHHHHHHHHHHHHHHHHHHHHHTS--PPPPPTT--------S--------PPPP---------PPPPPPPPP------S------PPTTTT--HHHHHHHHHHHHHHHHHHHHHHHHHHHHHHHHHHHHHHHHHHHHHHHHHHHHHHHHHHHHHHHHHHHHHHHHHHHHHHHHHHHHHHHHHHHHHHHHHHHHHHHHHHHHHTT-S--HHHHHIIIIIHHHHHHHHHHHHHHHHHHHHHHHHHHHHHHHHHHHHHHTTSS----------------------------

pLDDT: mean 74.16, std 21.07, range [28.97, 98.56]

Solvent-accessible surface area (backbone atoms only — not comparable to full-atom values): 24147 Å² total; per-residue (Å²): 134,86,80,89,84,86,82,89,79,83,85,74,82,82,79,85,83,85,83,80,80,89,72,86,72,87,80,80,76,83,73,86,86,88,83,91,89,79,80,88,75,75,79,83,74,79,74,60,64,95,74,39,88,86,61,80,83,74,80,85,87,76,72,76,92,65,83,87,82,85,63,80,55,68,66,59,59,47,49,53,51,50,51,50,51,51,53,51,52,52,50,53,52,53,58,70,70,47,86,75,77,78,80,68,61,91,95,54,80,90,72,92,70,88,81,69,89,83,78,82,85,79,89,72,85,81,87,83,79,91,78,89,79,92,79,81,91,83,78,89,73,82,83,78,81,84,88,77,80,80,88,86,77,84,92,78,89,86,81,87,58,95,71,77,82,68,51,66,84,67,65,47,47,65,59,49,51,51,51,54,51,49,51,52,54,50,53,52,52,52,53,50,50,52,50,51,52,50,50,53,53,48,54,50,49,55,50,49,53,50,54,52,53,52,50,52,50,50,52,53,50,52,54,50,49,49,53,53,50,54,49,50,51,51,52,50,51,54,51,48,53,52,52,49,52,48,52,55,50,51,50,53,51,50,52,51,54,49,49,53,54,51,49,64,58,46,49,59,52,52,54,46,53,42,43,76,71,59,73,64,71,56,71,65,60,51,44,39,62,68,50,47,48,53,50,51,53,50,51,52,48,50,55,51,49,54,51,50,51,52,48,51,53,51,53,50,51,52,49,52,54,50,50,52,52,49,50,56,56,68,62,66,77,76,76,90,81,85,86,87,85,90,87,87,88,84,84,83,89,80,83,88,82,87,80,89,80,82,90,85,87,134

Foldseek 3Di:
DDDDDDDDDDDDDDDDDDDDDDDDDPPPPDDDDDDDDDDDDDPPPPPDPVPDPVDDPDDPPPDDDDDDPPDDPVVVVVVVVVVVVVVVVVVVVVVVPPPDDDDDDPPDDDDDDPPDDDDDDPPDDDDDDDDDDDDDDDDDDPDDDDDDDDDDDDDDDDDDDPPNPDDPVVVCVVVVCVVVVVVVVVVVVVVVVVVVVVVVVVVVVVVVVVVVVVVVVVVVVVVVVVVVVVVVVVVVVVVVVVVVVVVVVVVVVVVVVVVVVVCVVVVCVVVVVCVVVVVDDDPVVVCCVPPVPVVVVVVVVVVVVVVVVVVVVVVVVVVVVVVVVVVVVVVVVPDDDDDDDDDDDDDDDDDDDDDDDDDDDD

Sequence (362 aa):
MTSALTDGTSRAPSTYTYTSRPRALPCQRSRYRDSLTQPDEEPMRYGNIMYDRRVIRGNTYALQTGPLLGQPDSLELQRQREAKKRALARKQAQEQLRPQTPEPVEGRKHVDVQTELYLEEIADRIIEVDMECQTDAFLDRPPTPLFIPAKTGKDVATQILEGELFDFDLEVKPVLEVLVGKIIEQSLLEVMEEEELANLRASQREYEELRNSERAEVQRLEEQERRHREEKERRKKQQWEIVHKHNETSQKIAARAFAQRYLADLLPSVFGSLRDSGYFYDPIERDIEIGFLPWLMNEVEKTMEYSMVGRTVLDMLIREVVEKRLYMYEHKEETHRSPEPEDEPGGPGAVTESLEASEFPE